Protein AF-A0A6A5TZR8-F1 (afdb_monomer_lite)

Sequence (280 aa):
FSVSIFFMEIVTIGFPIAQVFKSNALRQETLEAIASWEKRKQLDESSDYSTTRLECSHKSSATVPKASNTEEISPAGKTSFDSQKSEMLTMAALDNALQTDPVSLLQFAALKDFSGENVGFLTHLADWPSEWVLLNPSTDHRRKQFVTAACIYAQFVSLENSEFPINISSKEGKALHNIFEDAATQLLRRGSVTCSTDSATPFDTEPADSDSMVNLHPGVNLDTLGRANLRSVSRIVELRPEEALATVTIPEAFTDGVFDAAERETKYLVLTNTWPKFVN

Organism: NCBI:txid147558

Radius of gyration: 25.88 Å; chains: 1; bounding box: 74×54×76 Å

Foldseek 3Di:
DVVVVVVCVCCVVVVVVVVVVVLVVVLVVLVVLQVVVVVVVVVVVVVPDDDDDDDDDDDDDDDDDDDDDDDDDDPDDPCDPVNVLSVCLYLVVVVVCLVPPLPLLLLCCLQPVVNNLLSLLLNLLVVQPLVPDPDPPDVLVLLVSLLSLLLSCQAAQDPVRHPHHDDDDPVLSVLSCVFRVVLNVVQVVVLVVPPVVPPVDPPPDDPPPPPDPDDDDPDDDSNNRSVVSSVSSVDRSPGPSVPSSPPDDGDPSDDSCSCVRVNVVSSSVCSSRRSSVSVD

InterPro domains:
  IPR036305 RGS domain superfamily [SSF48097] (85-280)
  IPR044926 RGS, subdomain 2 [G3DSA:1.10.167.10] (63-280)

pLDDT: mean 71.6, std 21.37, range [25.88, 96.75]

Structure (mmCIF, N/CA/C/O backbone):
data_AF-A0A6A5TZR8-F1
#
_entry.id   AF-A0A6A5TZR8-F1
#
loop_
_atom_site.group_PDB
_atom_site.id
_atom_site.type_symbol
_atom_site.label_atom_id
_atom_site.label_alt_id
_atom_site.label_comp_id
_atom_site.label_asym_id
_atom_site.label_entity_id
_atom_site.label_seq_id
_atom_site.pdbx_PDB_ins_code
_atom_site.Cartn_x
_atom_site.Cartn_y
_atom_site.Cartn_z
_atom_site.occupancy
_atom_site.B_iso_or_equiv
_atom_site.auth_seq_id
_atom_site.auth_comp_id
_atom_site.auth_asym_id
_atom_site.auth_atom_id
_atom_site.pdbx_PDB_model_num
ATOM 1 N N . PHE A 1 1 ? 45.697 25.964 -12.280 1.00 59.94 1 PHE A N 1
ATOM 2 C CA . PHE A 1 1 ? 44.982 25.493 -11.077 1.00 59.94 1 PHE A CA 1
ATOM 3 C C . PHE A 1 1 ? 43.524 25.953 -11.011 1.00 59.94 1 PHE A C 1
ATOM 5 O O . PHE A 1 1 ? 42.678 25.100 -10.809 1.00 59.94 1 PHE A O 1
ATOM 12 N N . SER A 1 2 ? 43.182 27.229 -11.246 1.00 69.69 2 SER A N 1
ATOM 13 C CA . SER A 1 2 ? 41.771 27.682 -11.202 1.00 69.69 2 SER A CA 1
ATOM 14 C C . SER A 1 2 ? 40.873 27.086 -12.309 1.00 69.69 2 SER A C 1
ATOM 16 O O . SER A 1 2 ? 39.760 26.657 -12.029 1.00 69.69 2 SER A O 1
ATOM 18 N N . VAL A 1 3 ? 41.379 26.948 -13.542 1.00 77.25 3 VAL A N 1
ATOM 19 C CA . VAL A 1 3 ? 40.592 26.423 -14.681 1.00 77.25 3 VAL A CA 1
ATOM 20 C C . VAL A 1 3 ? 40.215 24.945 -14.506 1.00 77.25 3 VAL A C 1
ATOM 22 O O . VAL A 1 3 ? 39.090 24.556 -14.790 1.00 77.25 3 VAL A O 1
ATOM 25 N N . SER A 1 4 ? 41.120 24.114 -13.985 1.00 73.94 4 SER A N 1
ATOM 26 C CA . SER A 1 4 ? 40.869 22.681 -13.771 1.00 73.94 4 SER A CA 1
ATOM 27 C C . SER A 1 4 ? 39.835 22.406 -12.675 1.00 73.94 4 SER A C 1
ATOM 29 O O . SER A 1 4 ? 39.102 21.427 -12.768 1.00 73.94 4 SER A O 1
ATOM 31 N N . ILE A 1 5 ? 39.755 23.276 -11.660 1.00 80.19 5 ILE A N 1
ATOM 32 C CA . ILE A 1 5 ? 38.741 23.187 -10.599 1.00 80.19 5 ILE A CA 1
ATOM 33 C C . ILE A 1 5 ? 37.362 23.522 -11.175 1.00 80.19 5 ILE A C 1
ATOM 35 O O . ILE A 1 5 ? 36.427 22.758 -10.974 1.00 80.19 5 ILE A O 1
ATOM 39 N N . PHE A 1 6 ? 37.266 24.584 -11.979 1.00 81.88 6 PHE A N 1
ATOM 40 C CA . PHE A 1 6 ? 36.017 24.980 -12.634 1.00 81.88 6 PHE A CA 1
ATOM 41 C C . PHE A 1 6 ? 35.457 23.886 -13.561 1.00 81.88 6 PHE A C 1
ATOM 43 O O . PHE A 1 6 ? 34.263 23.599 -13.542 1.00 81.88 6 PHE A O 1
ATOM 50 N N . PHE A 1 7 ? 36.319 23.213 -14.333 1.00 82.19 7 PHE A N 1
ATOM 51 C CA . PHE A 1 7 ? 35.895 22.085 -15.172 1.00 82.19 7 PHE A CA 1
ATOM 52 C C . PHE A 1 7 ? 35.429 20.871 -14.355 1.00 82.19 7 PHE A C 1
ATOM 54 O O . PHE A 1 7 ? 34.412 20.271 -14.700 1.00 82.19 7 PHE A O 1
ATOM 61 N N . MET A 1 8 ? 36.131 20.518 -13.271 1.00 82.56 8 MET A N 1
ATOM 62 C CA . MET A 1 8 ? 35.688 19.437 -12.380 1.00 82.56 8 MET A CA 1
ATOM 63 C C . MET A 1 8 ? 34.348 19.774 -11.727 1.00 82.56 8 MET A C 1
ATOM 65 O O . MET A 1 8 ? 33.471 18.921 -11.688 1.00 82.56 8 MET A O 1
ATOM 69 N N . GLU A 1 9 ? 34.143 21.010 -11.281 1.00 79.69 9 GLU A N 1
ATOM 70 C CA . GLU A 1 9 ? 32.893 21.454 -10.656 1.00 79.69 9 GLU A CA 1
ATOM 71 C C . GLU A 1 9 ? 31.698 21.354 -11.620 1.00 79.69 9 GLU A C 1
ATOM 73 O O . GLU A 1 9 ? 30.658 20.799 -11.260 1.00 79.69 9 GLU A O 1
ATOM 78 N N . ILE A 1 10 ? 31.875 21.758 -12.884 1.00 82.00 10 ILE A N 1
ATOM 79 C CA . ILE A 1 10 ? 30.844 21.615 -13.927 1.00 82.00 10 ILE A CA 1
ATOM 80 C C . ILE A 1 10 ? 30.493 20.148 -14.180 1.00 82.00 10 ILE A C 1
ATOM 82 O O . ILE A 1 10 ? 29.315 19.815 -14.285 1.00 82.00 10 ILE A O 1
ATOM 86 N N . VAL A 1 11 ? 31.483 19.260 -14.286 1.00 81.25 11 VAL A N 1
ATOM 87 C CA . VAL A 1 11 ? 31.220 17.837 -14.558 1.00 81.25 11 VAL A CA 1
ATOM 88 C C . VAL A 1 11 ? 30.587 17.158 -13.343 1.00 81.25 11 VAL A C 1
ATOM 90 O O . VAL A 1 11 ? 29.633 16.398 -13.497 1.00 81.25 11 VAL A O 1
ATOM 93 N N . THR A 1 12 ? 31.060 17.474 -12.135 1.00 79.44 12 THR A N 1
ATOM 94 C CA . THR A 1 12 ? 30.600 16.837 -10.891 1.00 79.44 12 THR A CA 1
ATOM 95 C C . THR A 1 12 ? 29.175 17.250 -10.527 1.00 79.44 12 THR A C 1
ATOM 97 O O . THR A 1 12 ? 28.435 16.442 -9.977 1.00 79.44 12 THR A O 1
ATOM 100 N N . ILE A 1 13 ? 28.761 18.476 -10.861 1.00 79.62 13 ILE A N 1
ATOM 101 C CA . ILE A 1 13 ? 27.402 18.975 -10.596 1.00 79.62 13 ILE A CA 1
ATOM 102 C C . ILE A 1 13 ? 26.478 18.750 -11.803 1.00 79.62 13 ILE A C 1
ATOM 104 O O . ILE A 1 13 ? 25.321 18.365 -11.642 1.00 79.62 13 ILE A O 1
ATOM 108 N N . GLY A 1 14 ? 26.976 18.946 -13.025 1.00 81.31 14 GLY A N 1
ATOM 109 C CA . GLY A 1 14 ? 26.180 18.833 -14.247 1.00 81.31 14 GLY A CA 1
ATOM 110 C C . GLY A 1 14 ? 25.754 17.401 -14.567 1.00 81.31 14 GLY A C 1
ATOM 111 O O . GLY A 1 14 ? 24.631 17.190 -15.026 1.00 81.31 14 GLY A O 1
ATOM 112 N N . PHE A 1 15 ? 26.607 16.409 -14.289 1.00 80.75 15 PHE A N 1
ATOM 113 C CA . PHE A 1 15 ? 26.305 15.008 -14.584 1.00 80.75 15 PHE A CA 1
ATOM 114 C C . PHE A 1 15 ? 25.141 14.444 -13.738 1.00 80.75 15 PHE A C 1
ATOM 116 O O . PHE A 1 15 ? 24.192 13.930 -14.336 1.00 80.75 15 PHE A O 1
ATOM 123 N N . PRO A 1 16 ? 25.113 14.597 -12.394 1.00 77.94 16 PRO A N 1
ATOM 124 C CA . PRO A 1 16 ? 23.971 14.173 -11.582 1.00 77.94 16 PRO A CA 1
ATOM 125 C C . PRO A 1 16 ? 22.671 14.874 -11.977 1.00 77.94 16 PRO A C 1
ATOM 127 O O . PRO A 1 16 ? 21.623 14.240 -12.058 1.00 77.94 16 PRO A O 1
ATOM 130 N N . ILE A 1 17 ? 22.734 16.174 -12.278 1.00 80.31 17 ILE A N 1
ATOM 131 C CA . ILE A 1 17 ? 21.559 16.955 -12.675 1.00 80.31 17 ILE A CA 1
ATOM 132 C C . ILE A 1 17 ? 20.991 16.437 -14.002 1.00 80.31 17 ILE A C 1
ATOM 134 O O . ILE A 1 17 ? 19.791 16.182 -14.100 1.00 80.31 17 ILE A O 1
ATOM 138 N N . ALA A 1 18 ? 21.842 16.210 -15.007 1.00 77.06 18 ALA A N 1
ATOM 139 C CA . ALA A 1 18 ? 21.420 15.646 -16.288 1.00 77.06 18 ALA A CA 1
ATOM 140 C C . ALA A 1 18 ? 20.818 14.239 -16.132 1.00 77.06 18 ALA A C 1
ATOM 142 O O . ALA A 1 18 ? 19.827 13.912 -16.785 1.00 77.06 18 ALA A O 1
ATOM 143 N N . GLN A 1 19 ? 21.376 13.423 -15.234 1.00 77.81 19 GLN A N 1
ATOM 144 C CA . GLN A 1 19 ? 20.850 12.097 -14.923 1.00 77.81 19 GLN A CA 1
ATOM 145 C C . GLN A 1 19 ? 19.463 12.167 -14.267 1.00 77.81 19 GLN A C 1
ATOM 147 O O . GLN A 1 19 ? 18.576 11.403 -14.648 1.00 77.81 19 GLN A O 1
ATOM 152 N N . VAL A 1 20 ? 19.242 13.106 -13.341 1.00 80.25 20 VAL A N 1
ATOM 153 C CA . VAL A 1 20 ? 17.931 13.334 -12.710 1.00 80.25 20 VAL A CA 1
ATOM 154 C C . VAL A 1 20 ? 16.908 13.822 -13.732 1.00 80.25 20 VAL A C 1
ATOM 156 O O . VAL A 1 20 ? 15.803 13.290 -13.776 1.00 80.25 20 VAL A O 1
ATOM 159 N N . PHE A 1 21 ? 17.266 14.769 -14.603 1.00 80.00 21 PHE A N 1
ATOM 160 C CA . PHE A 1 21 ? 16.364 15.222 -15.666 1.00 80.00 21 PHE A CA 1
ATOM 161 C C . PHE A 1 21 ? 16.012 14.105 -16.642 1.00 80.00 21 PHE A C 1
ATOM 163 O O . PHE A 1 21 ? 14.848 13.965 -16.999 1.00 80.00 21 PHE A O 1
ATOM 170 N N . LYS A 1 22 ? 16.985 13.277 -17.034 1.00 79.44 22 LYS A N 1
ATOM 171 C CA . LYS A 1 22 ? 16.736 12.121 -17.898 1.00 79.44 22 LYS A CA 1
ATOM 172 C C . LYS A 1 22 ? 15.818 11.102 -17.223 1.00 79.44 22 LYS A C 1
ATOM 174 O O . LYS A 1 22 ? 14.893 10.615 -17.861 1.00 79.44 22 LYS A O 1
ATOM 179 N N . SER A 1 23 ? 16.047 10.810 -15.942 1.00 68.69 23 SER A N 1
ATOM 180 C CA . SER A 1 23 ? 15.191 9.920 -15.148 1.00 68.69 23 SER A CA 1
ATOM 181 C C . SER A 1 23 ? 13.762 10.462 -15.039 1.00 68.69 23 SER A C 1
ATOM 183 O O . SER A 1 23 ? 12.800 9.741 -15.283 1.00 68.69 23 SER A O 1
ATOM 185 N N . ASN A 1 24 ? 13.619 11.760 -14.764 1.00 65.38 24 ASN A N 1
ATOM 186 C CA . ASN A 1 24 ? 12.320 12.422 -14.685 1.00 65.38 24 ASN A CA 1
ATOM 187 C C . ASN A 1 24 ? 11.614 12.487 -16.044 1.00 65.38 24 ASN A C 1
ATOM 189 O O . ASN A 1 24 ? 10.401 12.332 -16.085 1.00 65.38 24 ASN A O 1
ATOM 193 N N . ALA A 1 25 ? 12.345 12.680 -17.144 1.00 71.00 25 ALA A N 1
ATOM 194 C CA . ALA A 1 25 ? 11.786 12.664 -18.494 1.00 71.00 25 ALA A CA 1
ATOM 195 C C . ALA A 1 25 ? 11.293 11.263 -18.874 1.00 71.00 25 ALA A C 1
ATOM 197 O O . ALA A 1 25 ? 10.151 11.124 -19.289 1.00 71.00 25 ALA A O 1
ATOM 198 N N . LEU A 1 26 ? 12.100 10.225 -18.628 1.00 68.00 26 LEU A N 1
ATOM 199 C CA . LEU A 1 26 ? 11.695 8.828 -18.814 1.00 68.00 26 LEU A CA 1
ATOM 200 C C . LEU A 1 26 ? 10.456 8.496 -17.977 1.00 68.00 26 LEU A C 1
ATOM 202 O O . LEU A 1 26 ? 9.525 7.872 -18.471 1.00 68.00 26 LEU A O 1
ATOM 206 N N . ARG A 1 27 ? 10.415 8.961 -16.723 1.00 66.81 27 ARG A N 1
ATOM 207 C CA . ARG A 1 27 ? 9.243 8.828 -15.855 1.00 66.81 27 ARG A CA 1
ATOM 208 C C . ARG A 1 27 ? 8.036 9.574 -16.424 1.00 66.81 27 ARG A C 1
ATOM 210 O O . ARG A 1 27 ? 6.937 9.054 -16.379 1.00 66.81 27 ARG A O 1
ATOM 217 N N . GLN A 1 28 ? 8.203 10.776 -16.960 1.00 69.06 28 GLN A N 1
ATOM 218 C CA . GLN A 1 28 ? 7.092 11.525 -17.544 1.00 69.06 28 GLN A CA 1
ATOM 219 C C . GLN A 1 28 ? 6.557 10.844 -18.813 1.00 69.06 28 GLN A C 1
ATOM 221 O O . GLN A 1 28 ? 5.347 10.733 -18.983 1.00 69.06 28 GLN A O 1
ATOM 226 N N . GLU A 1 29 ? 7.445 10.323 -19.660 1.00 66.38 29 GLU A N 1
ATOM 227 C CA . GLU A 1 29 ? 7.086 9.566 -20.861 1.00 66.38 29 GLU A CA 1
ATOM 228 C C . GLU A 1 29 ? 6.332 8.278 -20.514 1.00 66.38 29 GLU A C 1
ATOM 230 O O . GLU A 1 29 ? 5.323 7.971 -21.153 1.00 66.38 29 GLU A O 1
ATOM 235 N N . THR A 1 30 ? 6.755 7.547 -19.472 1.00 65.56 30 THR A N 1
ATOM 236 C CA . THR A 1 30 ? 5.999 6.373 -19.012 1.00 65.56 30 THR A CA 1
ATOM 237 C C . THR A 1 30 ? 4.615 6.773 -18.514 1.00 65.56 30 THR A C 1
ATOM 239 O O . THR A 1 30 ? 3.641 6.106 -18.850 1.00 65.56 30 THR A O 1
ATOM 242 N N . LEU A 1 31 ? 4.483 7.893 -17.799 1.00 67.69 31 LEU A N 1
ATOM 243 C CA . LEU A 1 31 ? 3.187 8.392 -17.329 1.00 67.69 31 LEU A CA 1
ATOM 244 C C . LEU A 1 31 ? 2.248 8.804 -18.454 1.00 67.69 31 LEU A C 1
ATOM 246 O O . LEU A 1 31 ? 1.058 8.501 -18.397 1.00 67.69 31 LEU A O 1
ATOM 250 N N . GLU A 1 32 ? 2.762 9.462 -19.485 1.00 72.62 32 GLU A N 1
ATOM 251 C CA . GLU A 1 32 ? 1.968 9.843 -20.651 1.00 72.62 32 GLU A CA 1
ATOM 252 C C . GLU A 1 32 ? 1.552 8.617 -21.475 1.00 72.62 32 GLU A C 1
ATOM 254 O O . GLU A 1 32 ? 0.411 8.541 -21.947 1.00 72.62 32 GLU A O 1
ATOM 259 N N . ALA A 1 33 ? 2.424 7.610 -21.586 1.00 59.56 33 ALA A N 1
ATOM 260 C CA . ALA A 1 33 ? 2.084 6.327 -22.194 1.00 59.56 33 ALA A CA 1
ATOM 261 C C . ALA A 1 33 ? 0.989 5.593 -21.396 1.00 59.56 33 ALA A C 1
ATOM 263 O O . ALA A 1 33 ? 0.014 5.125 -21.985 1.00 59.56 33 ALA A O 1
ATOM 264 N N . ILE A 1 34 ? 1.089 5.568 -20.062 1.00 65.38 34 ILE A N 1
ATOM 265 C CA . ILE A 1 34 ? 0.077 4.973 -19.175 1.00 65.38 34 ILE A CA 1
ATOM 266 C C . ILE A 1 34 ? -1.261 5.714 -19.311 1.00 65.38 34 ILE A C 1
ATOM 268 O O . ILE A 1 34 ? -2.282 5.084 -19.576 1.00 65.38 34 ILE A O 1
ATOM 272 N N . ALA A 1 35 ? -1.263 7.045 -19.205 1.00 72.06 35 ALA A N 1
ATOM 273 C CA . ALA A 1 35 ? -2.483 7.853 -19.261 1.00 72.06 35 ALA A CA 1
ATOM 274 C C . ALA A 1 35 ? -3.176 7.780 -20.632 1.00 72.06 35 ALA A C 1
ATOM 276 O O . ALA A 1 35 ? -4.406 7.731 -20.724 1.00 72.06 35 ALA A O 1
ATOM 277 N N . SER A 1 36 ? -2.401 7.764 -21.721 1.00 69.50 36 SER A N 1
ATOM 278 C CA . SER A 1 36 ? -2.951 7.652 -23.077 1.00 69.50 36 SER A CA 1
ATOM 279 C C . SER A 1 36 ? -3.539 6.268 -23.360 1.00 69.50 36 SER A C 1
ATOM 281 O O . SER A 1 36 ? -4.548 6.170 -24.068 1.00 69.50 36 SER A O 1
ATOM 283 N N . TRP A 1 37 ? -2.962 5.212 -22.782 1.00 62.19 37 TRP A N 1
ATOM 284 C CA . TRP A 1 37 ? -3.511 3.863 -22.861 1.00 62.19 37 TRP A CA 1
ATOM 285 C C . TRP A 1 37 ? -4.759 3.692 -21.981 1.00 62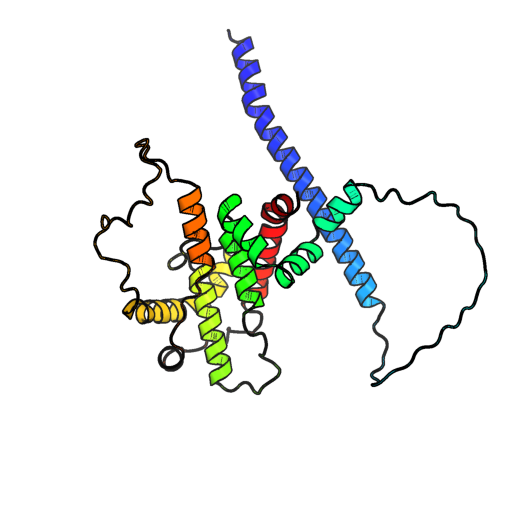.19 37 TRP A C 1
ATOM 287 O O . TRP A 1 37 ? -5.768 3.177 -22.458 1.00 62.19 37 TRP A O 1
ATOM 297 N N . GLU A 1 38 ? -4.757 4.209 -20.749 1.00 66.25 38 GLU A N 1
ATOM 298 C CA . GLU A 1 38 ? -5.917 4.183 -19.843 1.00 66.25 38 GLU A CA 1
ATOM 299 C C . GLU A 1 38 ? -7.128 4.911 -20.448 1.00 66.25 38 GLU A C 1
ATOM 301 O O . GLU A 1 38 ? -8.242 4.384 -20.455 1.00 66.25 38 GLU A O 1
ATOM 306 N N . LYS A 1 39 ? -6.902 6.075 -21.073 1.00 68.12 39 LYS A N 1
ATOM 307 C CA . LYS A 1 39 ? -7.939 6.804 -21.816 1.00 68.12 39 LYS A CA 1
ATOM 308 C C . LYS A 1 39 ? -8.512 5.989 -22.981 1.00 68.12 39 LYS A C 1
ATOM 310 O O . LYS A 1 39 ? -9.699 6.106 -23.277 1.00 68.12 39 LYS A O 1
ATOM 315 N N . ARG A 1 40 ? -7.685 5.187 -23.660 1.00 64.75 40 ARG A N 1
ATOM 316 C CA . ARG A 1 40 ? -8.126 4.321 -24.765 1.00 64.75 40 ARG A CA 1
ATOM 317 C C . ARG A 1 40 ? -8.963 3.152 -24.251 1.00 64.75 40 ARG A C 1
ATOM 319 O O . ARG A 1 40 ? -10.003 2.871 -24.833 1.00 64.75 40 ARG A O 1
ATOM 326 N N . LYS A 1 41 ? -8.557 2.545 -23.133 1.00 54.12 41 LYS A N 1
ATOM 327 C CA . LYS A 1 41 ? -9.305 1.472 -22.468 1.00 54.12 41 LYS A CA 1
ATOM 328 C C . LYS A 1 41 ? -10.692 1.938 -22.007 1.00 54.12 41 LYS A C 1
ATOM 330 O O . LYS A 1 41 ? -11.672 1.260 -22.286 1.00 54.12 41 LYS A O 1
ATOM 335 N N . GLN A 1 42 ? -10.797 3.123 -21.398 1.00 62.06 42 GLN A N 1
ATOM 336 C CA . GLN A 1 42 ? -12.095 3.699 -21.006 1.00 62.06 42 GLN A CA 1
ATOM 337 C C . GLN A 1 42 ? -13.016 3.989 -22.207 1.00 62.06 42 GLN A C 1
ATOM 339 O O . GLN A 1 42 ? -14.238 3.991 -22.065 1.00 62.06 42 GLN A O 1
ATOM 344 N N . LEU A 1 43 ? -12.448 4.243 -23.391 1.00 59.50 43 LEU A N 1
ATOM 345 C CA . LEU A 1 43 ? -13.220 4.474 -24.613 1.00 59.50 43 LEU A CA 1
ATOM 346 C C . LEU A 1 43 ? -13.772 3.165 -25.203 1.00 59.50 43 LEU A C 1
ATOM 348 O O . LEU A 1 43 ? -14.909 3.156 -25.667 1.00 59.50 43 LEU A O 1
ATOM 352 N N . ASP A 1 44 ? -12.991 2.081 -25.149 1.00 49.94 44 ASP A N 1
ATOM 353 C CA . ASP A 1 44 ? -13.422 0.736 -25.566 1.00 49.94 44 ASP A CA 1
ATOM 354 C C . ASP A 1 44 ? -14.482 0.163 -24.611 1.00 49.94 44 ASP A C 1
ATOM 356 O O . ASP A 1 44 ? -15.486 -0.386 -25.053 1.00 49.94 44 ASP A O 1
ATOM 360 N N . GLU A 1 45 ? -14.330 0.366 -23.299 1.00 45.84 45 GLU A N 1
ATOM 361 C CA . GLU A 1 45 ? -15.280 -0.122 -22.285 1.00 45.84 45 GLU A CA 1
ATOM 362 C C . GLU A 1 45 ? -16.638 0.616 -22.326 1.00 45.84 45 GLU A C 1
ATOM 364 O O . GLU A 1 45 ? -17.678 0.060 -21.981 1.00 45.84 45 GLU A O 1
ATOM 369 N N . SER A 1 46 ? -16.655 1.856 -22.828 1.00 44.00 46 SER A N 1
ATOM 370 C CA . SER A 1 46 ? -17.870 2.656 -23.057 1.00 44.00 46 SER A CA 1
ATOM 371 C C . SER A 1 46 ? -18.643 2.249 -24.328 1.00 44.00 46 SER A C 1
ATOM 373 O O . SER A 1 46 ? -19.823 2.579 -24.471 1.00 44.00 46 SER A O 1
ATOM 375 N N . SER A 1 47 ? -18.008 1.512 -25.249 1.00 45.41 47 SER A N 1
ATOM 376 C CA . SER A 1 47 ? -18.611 1.088 -26.522 1.00 45.41 47 SER A CA 1
ATOM 377 C C . SER A 1 47 ? -19.512 -0.151 -26.401 1.00 45.41 47 SER A C 1
ATOM 379 O O . SER A 1 47 ? -20.337 -0.374 -27.287 1.00 45.41 47 SER A O 1
ATOM 381 N N . ASP A 1 48 ? -19.417 -0.919 -25.310 1.00 41.22 48 ASP A N 1
ATOM 382 C CA . ASP A 1 48 ? -20.074 -2.231 -25.173 1.00 41.22 48 ASP A CA 1
ATOM 383 C C . ASP A 1 48 ? -21.149 -2.289 -24.071 1.00 41.22 48 ASP A C 1
ATOM 385 O O . ASP A 1 48 ? -21.390 -3.332 -23.460 1.00 41.22 48 ASP A O 1
ATOM 389 N N . TYR A 1 49 ? -21.890 -1.196 -23.845 1.00 37.22 49 TYR A N 1
ATOM 390 C CA . TYR A 1 49 ? -23.160 -1.275 -23.112 1.00 37.22 49 TYR A CA 1
ATOM 391 C C . TYR A 1 49 ? -24.360 -1.117 -24.060 1.00 37.22 49 TYR A C 1
ATOM 393 O O . TYR A 1 49 ? -24.885 -0.041 -24.335 1.00 37.22 49 TYR A O 1
ATOM 401 N N . SER A 1 50 ? -24.834 -2.250 -24.571 1.00 34.12 50 SER A N 1
ATOM 402 C CA . SER A 1 50 ? -26.232 -2.434 -24.969 1.00 34.12 50 SER A CA 1
ATOM 403 C C . SER A 1 50 ? -26.602 -3.915 -24.890 1.00 34.12 50 SER A C 1
ATOM 405 O O . SER A 1 50 ? -26.457 -4.670 -25.840 1.00 34.12 50 SER A O 1
ATOM 407 N N . THR A 1 51 ? -27.130 -4.292 -23.719 1.00 35.59 51 THR A N 1
ATOM 408 C CA . THR A 1 51 ? -28.181 -5.311 -23.501 1.00 35.59 51 THR A CA 1
ATOM 409 C C . THR A 1 51 ? -28.057 -6.679 -24.192 1.00 35.59 51 THR A C 1
ATOM 411 O O . THR A 1 51 ? -28.420 -6.836 -25.349 1.00 35.59 51 THR A O 1
ATOM 414 N N . THR A 1 52 ? -27.814 -7.748 -23.428 1.00 29.47 52 THR A N 1
ATOM 415 C CA . THR A 1 52 ? -28.859 -8.666 -22.912 1.00 29.47 52 THR A CA 1
ATOM 416 C C . THR A 1 52 ? -28.250 -9.958 -22.361 1.00 29.47 52 THR A C 1
ATOM 418 O O . THR A 1 52 ? -27.283 -10.516 -22.862 1.00 29.47 52 THR A O 1
ATOM 421 N N . ARG A 1 53 ? -28.869 -10.416 -21.279 1.00 37.66 53 ARG A N 1
ATOM 422 C CA . ARG A 1 53 ? -28.598 -11.619 -20.500 1.00 37.66 53 ARG A CA 1
ATOM 423 C C . ARG A 1 53 ? -29.272 -12.819 -21.176 1.00 37.66 53 ARG A C 1
ATOM 425 O O . ARG A 1 53 ? -30.497 -12.826 -21.204 1.00 37.66 53 ARG A O 1
ATOM 432 N N . LEU A 1 54 ? -28.526 -13.821 -21.652 1.00 30.95 54 LEU A N 1
ATOM 433 C CA . LEU A 1 54 ? -29.043 -15.172 -21.933 1.00 30.95 54 LEU A CA 1
ATOM 434 C C . LEU A 1 54 ? -27.967 -16.248 -21.710 1.00 30.95 54 LEU A C 1
ATOM 436 O O . LEU A 1 54 ? -26.799 -16.072 -22.044 1.00 30.95 54 LEU A O 1
ATOM 440 N N . GLU A 1 55 ? -28.407 -17.347 -21.105 1.00 28.77 55 GLU A N 1
ATOM 441 C CA . GLU A 1 55 ? -27.642 -18.525 -20.702 1.00 28.77 55 GLU A CA 1
ATOM 442 C C . GLU A 1 55 ? -27.340 -19.506 -21.859 1.00 28.77 55 GLU A C 1
ATOM 444 O O . GLU A 1 55 ? -28.034 -19.540 -22.873 1.00 28.77 55 GLU A O 1
ATOM 449 N N . CYS A 1 56 ? -26.392 -20.410 -21.571 1.00 25.88 56 CYS A N 1
ATOM 450 C CA . CYS A 1 56 ? -26.280 -21.812 -22.011 1.00 25.88 56 CYS A CA 1
ATOM 451 C C . CYS A 1 56 ? -25.734 -22.202 -23.411 1.00 25.88 56 CYS A C 1
ATOM 453 O O . CYS A 1 56 ? -26.385 -22.067 -24.436 1.00 25.88 56 CYS A O 1
ATOM 455 N N . SER A 1 57 ? -24.649 -22.995 -23.335 1.00 26.28 57 SER A N 1
ATOM 456 C CA . SER A 1 57 ? -24.473 -24.338 -23.937 1.00 26.28 57 SER A CA 1
ATOM 457 C C . SER A 1 57 ? -24.016 -24.502 -25.403 1.00 26.28 57 SER A C 1
ATOM 459 O O . SER A 1 57 ? -24.714 -24.168 -26.350 1.00 26.28 57 SER A O 1
ATOM 461 N N . HIS A 1 58 ? -22.853 -25.163 -25.536 1.00 31.33 58 HIS A N 1
ATOM 462 C CA . HIS A 1 58 ? -22.414 -26.126 -26.564 1.00 31.33 58 HIS A CA 1
ATOM 463 C C . HIS A 1 58 ? -22.935 -25.992 -28.016 1.00 31.33 58 HIS A C 1
ATOM 465 O O . HIS A 1 58 ? -24.080 -26.343 -28.293 1.00 31.33 58 HIS A O 1
ATOM 471 N N . LYS A 1 59 ? -22.016 -25.757 -28.975 1.00 28.94 59 LYS A N 1
ATOM 472 C CA . LYS A 1 59 ? -21.650 -26.664 -30.103 1.00 28.94 59 LYS A CA 1
ATOM 473 C C . LYS A 1 59 ? -20.827 -25.942 -31.185 1.00 28.94 59 LYS A C 1
ATOM 475 O O . LYS A 1 59 ? -21.083 -24.791 -31.512 1.00 28.94 59 LYS A O 1
ATOM 480 N N . SER A 1 60 ? -19.865 -26.666 -31.766 1.00 36.59 60 SER A N 1
ATOM 481 C CA . SER A 1 60 ? -19.136 -26.313 -32.993 1.00 36.59 60 SER A CA 1
ATOM 482 C C . SER A 1 60 ? -20.066 -25.980 -34.160 1.00 36.59 60 SER A C 1
ATOM 484 O O . SER A 1 60 ? -21.032 -26.706 -34.374 1.00 36.59 60 SER A O 1
ATOM 486 N N . SER A 1 61 ? -19.677 -25.027 -35.010 1.00 27.36 61 SER A N 1
ATOM 487 C CA . SER A 1 61 ? -19.639 -25.241 -36.464 1.00 27.36 61 SER A CA 1
ATOM 488 C C . SER A 1 61 ? -18.935 -24.084 -37.170 1.00 27.36 61 SER A C 1
ATOM 490 O O . SER A 1 61 ? -19.188 -22.916 -36.890 1.00 27.36 61 SER A O 1
ATOM 492 N N . ALA A 1 62 ? -18.058 -24.434 -38.105 1.00 37.09 62 ALA A N 1
ATOM 493 C CA . ALA A 1 62 ? -17.417 -23.522 -39.035 1.00 37.09 62 ALA A CA 1
ATOM 494 C C . ALA A 1 62 ? -18.445 -22.906 -39.992 1.00 37.09 62 ALA A C 1
ATOM 496 O O . ALA A 1 62 ? -19.263 -23.630 -40.557 1.00 37.09 62 ALA A O 1
ATOM 497 N N . THR A 1 63 ? -18.363 -21.600 -40.259 1.00 31.97 63 THR A N 1
ATOM 498 C CA . THR A 1 63 ? -18.883 -21.001 -41.499 1.00 31.97 63 THR A CA 1
ATOM 499 C C . THR A 1 63 ? -18.123 -19.712 -41.814 1.00 31.97 63 THR A C 1
ATOM 501 O O . THR A 1 63 ? -18.110 -18.766 -41.036 1.00 31.9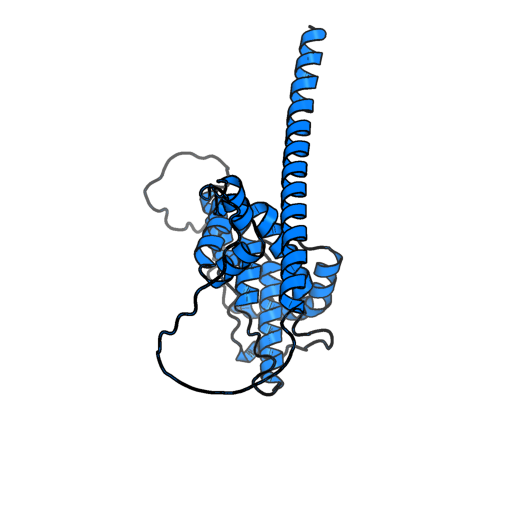7 63 THR A O 1
ATOM 504 N N . VAL A 1 64 ? -17.477 -19.711 -42.978 1.00 38.06 64 VAL A N 1
ATOM 505 C CA . VAL A 1 64 ? -16.893 -18.548 -43.660 1.00 38.06 64 VAL A CA 1
ATOM 506 C C . VAL A 1 64 ? -18.027 -17.689 -44.236 1.00 38.06 64 VAL A C 1
ATOM 508 O O . VAL A 1 64 ? -18.981 -18.248 -44.779 1.00 38.06 64 VAL A O 1
ATOM 511 N N . PRO A 1 65 ? -17.886 -16.355 -44.254 1.00 35.84 65 PRO A N 1
ATOM 512 C CA . PRO A 1 65 ? -18.031 -15.683 -45.540 1.00 35.84 65 PRO A CA 1
ATOM 513 C C . PRO A 1 65 ? -16.867 -14.733 -45.836 1.00 35.84 65 PRO A C 1
ATOM 515 O O . PRO A 1 65 ? -16.248 -14.131 -44.964 1.00 35.84 65 PRO A O 1
ATOM 518 N N . LYS A 1 66 ? -16.571 -14.664 -47.131 1.00 28.97 66 LYS A N 1
ATOM 519 C CA . LYS A 1 66 ? -15.491 -13.930 -47.780 1.00 28.97 66 LYS A CA 1
ATOM 520 C C . LYS A 1 66 ? -16.054 -12.698 -48.498 1.00 28.97 66 LYS A C 1
ATOM 522 O O . LYS A 1 66 ? -17.186 -12.743 -48.970 1.00 28.97 66 LYS A O 1
ATOM 527 N N . ALA A 1 67 ? -15.149 -11.734 -48.702 1.00 31.81 67 ALA A N 1
ATOM 528 C CA . ALA A 1 67 ? -15.173 -10.551 -49.576 1.00 31.81 67 ALA A CA 1
ATOM 529 C C . ALA A 1 67 ? -15.659 -9.263 -48.881 1.00 31.81 67 ALA A C 1
ATOM 531 O O . ALA A 1 67 ? -16.646 -9.290 -48.167 1.00 31.81 67 ALA A O 1
ATOM 532 N N . SER A 1 68 ? -14.999 -8.111 -49.022 1.00 29.77 68 SER A N 1
ATOM 533 C CA . SER A 1 68 ? -14.199 -7.640 -50.160 1.00 29.77 68 SER A CA 1
ATOM 534 C C . SER A 1 68 ? 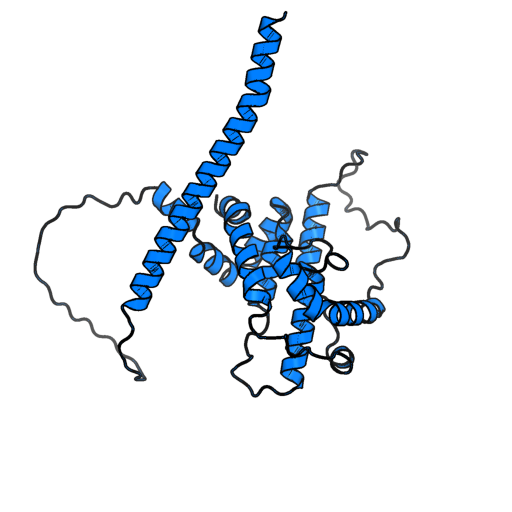-13.111 -6.629 -49.760 1.00 29.77 68 SER A C 1
ATOM 536 O O . SER A 1 68 ? -13.394 -5.602 -49.157 1.00 29.77 68 SER A O 1
ATOM 538 N N . ASN A 1 69 ? -11.886 -6.955 -50.164 1.00 32.09 69 ASN A N 1
ATOM 539 C CA . ASN A 1 69 ? -10.765 -6.137 -50.632 1.00 32.09 69 ASN A CA 1
ATOM 540 C C . ASN A 1 69 ? -10.898 -4.598 -50.558 1.00 32.09 69 ASN A C 1
ATOM 542 O O . ASN A 1 69 ? -11.574 -4.004 -51.394 1.00 32.09 69 ASN A O 1
ATOM 546 N N . THR A 1 70 ? -10.073 -3.978 -49.712 1.00 31.31 70 THR A N 1
ATOM 547 C CA . THR A 1 70 ? -9.291 -2.796 -50.107 1.00 31.31 70 THR A CA 1
ATOM 548 C C . THR A 1 70 ? -7.855 -3.053 -49.674 1.00 31.31 70 THR A C 1
ATOM 550 O O . THR A 1 70 ? -7.566 -3.235 -48.494 1.00 31.31 70 THR A O 1
ATOM 553 N N . GLU A 1 71 ? -6.982 -3.170 -50.666 1.00 31.92 71 GLU A N 1
ATOM 554 C CA . GLU A 1 71 ? -5.544 -3.307 -50.504 1.00 31.92 71 GLU A CA 1
ATOM 555 C C . GLU A 1 71 ? -4.977 -2.022 -49.892 1.00 31.92 71 GLU A C 1
ATOM 557 O O . GLU A 1 71 ? -4.809 -1.022 -50.581 1.00 31.92 71 GLU A O 1
ATOM 562 N N . GLU A 1 72 ? -4.619 -2.064 -48.613 1.00 28.64 72 GLU A N 1
ATOM 563 C CA . GLU A 1 72 ? -3.460 -1.319 -48.133 1.00 28.64 72 GLU A CA 1
ATOM 564 C C . GLU A 1 72 ? -2.435 -2.331 -47.635 1.00 28.64 72 GLU A C 1
ATOM 566 O O . GLU A 1 72 ? -2.568 -2.973 -46.592 1.00 28.64 72 GLU A O 1
ATOM 571 N N . ILE A 1 73 ? -1.417 -2.515 -48.468 1.00 38.78 73 ILE A N 1
ATOM 572 C CA . ILE A 1 73 ? -0.222 -3.297 -48.189 1.00 38.78 73 ILE A CA 1
ATOM 573 C C . ILE A 1 73 ? 0.509 -2.598 -47.037 1.00 38.78 73 ILE A C 1
ATOM 575 O O . ILE A 1 73 ? 1.315 -1.697 -47.252 1.00 38.78 73 ILE A O 1
ATOM 579 N N . SER A 1 74 ? 0.225 -3.009 -45.803 1.00 34.94 74 SER A N 1
ATOM 580 C CA . SER A 1 74 ? 1.104 -2.742 -44.666 1.00 34.94 74 SER A CA 1
ATOM 581 C C . SER A 1 74 ? 2.142 -3.866 -44.594 1.00 34.94 74 SER A C 1
ATOM 583 O O . SER A 1 74 ? 1.764 -5.039 -44.508 1.00 34.94 74 SER A O 1
ATOM 585 N N . PRO A 1 75 ? 3.450 -3.568 -44.671 1.00 42.19 75 PRO A N 1
ATOM 586 C CA . PRO A 1 75 ? 4.471 -4.595 -44.601 1.00 42.19 75 PRO A CA 1
ATOM 58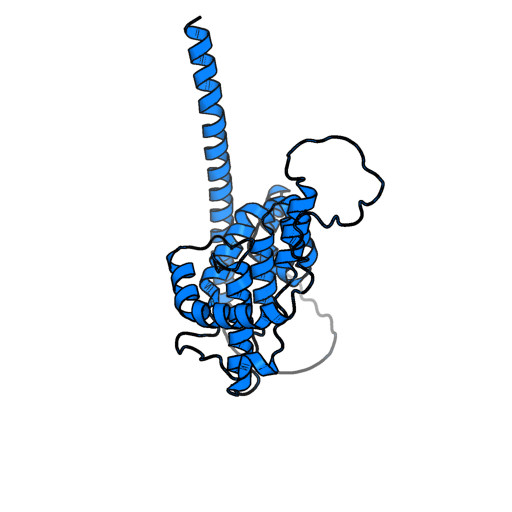7 C C . PRO A 1 75 ? 4.550 -5.141 -43.173 1.00 42.19 75 PRO A C 1
ATOM 589 O O . PRO A 1 75 ? 4.603 -4.381 -42.212 1.00 42.19 75 PRO A O 1
ATOM 592 N N . ALA A 1 76 ? 4.555 -6.472 -43.087 1.00 36.88 76 ALA A N 1
ATOM 593 C CA . ALA A 1 76 ? 5.074 -7.316 -42.013 1.00 36.88 76 ALA A CA 1
ATOM 594 C C . ALA A 1 76 ? 5.443 -6.592 -40.704 1.00 36.88 76 ALA A C 1
ATOM 596 O O . ALA A 1 76 ? 6.461 -5.899 -40.619 1.00 36.88 76 ALA A O 1
ATOM 597 N N . GLY A 1 77 ? 4.629 -6.845 -39.675 1.00 42.22 77 GLY A N 1
ATOM 598 C CA . GLY A 1 77 ? 4.819 -6.404 -38.301 1.00 42.22 77 GLY A CA 1
ATOM 599 C C . GLY A 1 77 ? 6.236 -6.648 -37.794 1.00 42.22 77 GLY A C 1
ATOM 600 O O . GLY A 1 77 ? 6.591 -7.731 -37.342 1.00 42.22 77 GLY A O 1
ATOM 601 N N . LYS A 1 78 ? 7.029 -5.582 -37.815 1.00 43.66 78 LYS A N 1
ATOM 602 C CA . LYS A 1 78 ? 8.008 -5.317 -36.774 1.00 43.66 78 LYS A CA 1
ATOM 603 C C . LYS A 1 78 ? 7.244 -4.540 -35.716 1.00 43.66 78 LYS A C 1
ATOM 605 O O . LYS A 1 78 ? 7.239 -3.312 -35.745 1.00 43.66 78 LYS A O 1
ATOM 610 N N . THR A 1 79 ? 6.547 -5.232 -34.816 1.00 47.66 79 THR A N 1
ATOM 611 C CA . THR A 1 79 ? 6.249 -4.614 -33.523 1.00 47.66 79 THR A CA 1
ATOM 612 C C . THR A 1 79 ? 7.613 -4.238 -32.964 1.00 47.66 79 THR A C 1
ATOM 614 O O . THR A 1 79 ? 8.436 -5.116 -32.703 1.00 47.66 79 THR A O 1
ATOM 617 N N . SER A 1 80 ? 7.924 -2.940 -32.962 1.00 51.41 80 SER A N 1
ATOM 618 C CA . SER A 1 80 ? 9.204 -2.449 -32.465 1.00 51.41 80 SER A CA 1
ATOM 619 C C . SER A 1 80 ? 9.437 -3.063 -31.087 1.00 51.41 80 SER A C 1
ATOM 621 O O . SER A 1 80 ? 8.499 -3.154 -30.296 1.00 51.41 80 SER A O 1
ATOM 623 N N . PHE A 1 81 ? 10.661 -3.488 -30.791 1.00 54.00 81 PHE A N 1
ATOM 624 C CA . PHE A 1 81 ? 11.025 -3.981 -29.462 1.00 54.00 81 PHE A CA 1
ATOM 625 C C . PHE A 1 81 ? 10.638 -2.972 -28.365 1.00 54.00 81 PHE A C 1
ATOM 627 O O . PHE A 1 81 ? 10.196 -3.362 -27.288 1.00 54.00 81 PHE A O 1
ATOM 634 N N . ASP A 1 82 ? 10.680 -1.675 -28.683 1.00 56.12 82 ASP A N 1
ATOM 635 C CA . ASP A 1 82 ? 10.205 -0.605 -27.800 1.00 56.12 82 ASP A CA 1
ATOM 636 C C . ASP A 1 82 ? 8.684 -0.625 -27.579 1.00 56.12 82 ASP A C 1
ATOM 638 O O . ASP A 1 82 ? 8.226 -0.268 -26.500 1.00 56.12 82 ASP A O 1
ATOM 642 N N . SER A 1 83 ? 7.899 -1.087 -28.559 1.00 55.44 83 SER A N 1
ATOM 643 C CA . SER A 1 83 ? 6.443 -1.239 -28.432 1.00 55.44 83 SER A CA 1
ATOM 644 C C . SER A 1 83 ? 6.055 -2.415 -27.536 1.00 55.44 83 SER A C 1
ATOM 646 O O . SER A 1 83 ? 5.048 -2.332 -26.847 1.00 55.44 83 SER A O 1
ATOM 648 N N . GLN A 1 84 ? 6.832 -3.504 -27.538 1.00 58.34 84 GLN A N 1
ATOM 649 C CA . GLN A 1 84 ? 6.603 -4.626 -26.616 1.00 58.34 84 GLN A CA 1
ATOM 650 C C . GLN A 1 84 ? 7.049 -4.272 -25.192 1.00 58.34 84 GLN A C 1
ATOM 652 O O . GLN A 1 84 ? 6.396 -4.636 -24.220 1.00 58.34 84 GLN A O 1
ATOM 657 N N . LYS A 1 85 ? 8.141 -3.509 -25.058 1.00 61.81 85 LYS A N 1
ATOM 658 C CA . LYS A 1 85 ? 8.590 -2.990 -23.762 1.00 61.81 85 LYS A CA 1
ATOM 659 C C . LYS A 1 85 ? 7.600 -2.008 -23.151 1.00 61.81 85 LYS A C 1
ATOM 661 O O . LYS A 1 85 ? 7.347 -2.082 -21.954 1.00 61.81 85 LYS A O 1
ATOM 666 N N . SER A 1 86 ? 7.030 -1.104 -23.946 1.00 62.25 86 SER A N 1
ATOM 667 C CA . SER A 1 86 ? 6.018 -0.173 -23.442 1.00 62.25 86 SER A CA 1
ATOM 668 C C . SER A 1 86 ? 4.734 -0.890 -23.025 1.00 62.25 86 SER A C 1
ATOM 670 O O . SER A 1 86 ? 4.155 -0.517 -22.012 1.00 62.25 86 SER A O 1
ATOM 672 N N . GLU A 1 87 ? 4.335 -1.950 -23.736 1.00 61.00 87 GLU A N 1
ATOM 673 C CA . GLU A 1 87 ? 3.201 -2.812 -23.375 1.00 61.00 87 GLU A CA 1
ATOM 674 C C . GLU A 1 87 ? 3.414 -3.520 -22.024 1.00 61.00 87 GLU A C 1
ATOM 676 O O . GLU A 1 87 ? 2.502 -3.565 -21.194 1.00 61.00 87 GLU A O 1
ATOM 681 N N . MET A 1 88 ? 4.636 -3.994 -21.757 1.00 71.88 88 MET A N 1
ATOM 682 C CA . MET A 1 88 ? 4.989 -4.600 -20.470 1.00 71.88 88 MET A CA 1
ATOM 683 C C . MET A 1 88 ? 5.020 -3.589 -19.323 1.00 71.88 88 MET A C 1
ATOM 685 O O . MET A 1 88 ? 4.710 -3.961 -18.204 1.00 71.88 88 MET A O 1
ATOM 689 N N . LEU A 1 89 ? 5.341 -2.316 -19.561 1.00 77.25 89 LEU A N 1
ATOM 690 C CA . LEU A 1 89 ? 5.438 -1.273 -18.524 1.00 77.25 89 LEU A CA 1
ATOM 691 C C . LEU A 1 89 ? 4.093 -0.590 -18.207 1.00 77.25 89 LEU A C 1
ATOM 693 O O . LEU A 1 89 ? 4.055 0.575 -17.810 1.00 77.25 89 LEU A O 1
ATOM 697 N N . THR A 1 90 ? 2.981 -1.302 -18.386 1.00 85.06 90 THR A N 1
ATOM 698 C CA . THR A 1 90 ? 1.630 -0.782 -18.143 1.00 85.06 90 THR A CA 1
ATOM 699 C C . THR A 1 90 ? 1.089 -1.185 -16.772 1.00 85.06 90 THR A C 1
ATOM 701 O O . THR A 1 90 ? 1.465 -2.215 -16.213 1.00 85.06 90 THR A O 1
ATOM 704 N N . MET A 1 91 ? 0.136 -0.401 -16.252 1.00 85.50 91 MET A N 1
ATOM 705 C CA . MET A 1 91 ? -0.598 -0.756 -15.028 1.00 85.50 91 MET A CA 1
ATOM 706 C C . MET A 1 91 ? -1.313 -2.108 -15.174 1.00 85.50 91 MET A C 1
ATOM 708 O O . MET A 1 91 ? -1.307 -2.909 -14.250 1.00 85.50 91 MET A O 1
ATOM 712 N N . ALA A 1 92 ? -1.857 -2.403 -16.360 1.00 83.00 92 ALA A N 1
ATOM 713 C CA . ALA A 1 92 ? -2.533 -3.670 -16.626 1.00 83.00 92 ALA A CA 1
ATOM 714 C C . ALA A 1 92 ? -1.586 -4.878 -16.573 1.00 83.00 92 ALA A C 1
ATOM 716 O O . ALA A 1 92 ? -1.980 -5.936 -16.088 1.00 83.00 92 ALA A O 1
ATOM 717 N N . ALA A 1 93 ? -0.346 -4.726 -17.044 1.00 86.06 93 ALA A N 1
ATOM 718 C CA . ALA A 1 93 ? 0.662 -5.774 -16.935 1.00 86.06 93 ALA A CA 1
ATOM 719 C C . ALA A 1 93 ? 1.072 -6.013 -15.470 1.00 86.06 93 ALA A C 1
ATOM 721 O O . ALA A 1 93 ? 1.186 -7.166 -15.056 1.00 86.06 93 ALA A O 1
ATOM 722 N N . LEU A 1 94 ? 1.208 -4.945 -14.672 1.00 89.75 94 LEU A N 1
ATOM 723 C CA . LEU A 1 94 ? 1.446 -5.055 -13.230 1.00 89.75 94 LEU A CA 1
ATOM 724 C C . LEU A 1 94 ? 0.277 -5.745 -12.508 1.00 89.75 94 LEU A C 1
ATOM 726 O O . LEU A 1 94 ? 0.506 -6.683 -11.749 1.00 89.75 94 LEU A O 1
ATOM 730 N N . ASP A 1 95 ? -0.966 -5.324 -12.758 1.00 89.06 95 ASP A N 1
ATOM 731 C CA . ASP A 1 95 ? -2.157 -5.952 -12.170 1.00 89.06 95 ASP A CA 1
ATOM 732 C C . ASP A 1 95 ? -2.247 -7.440 -12.552 1.00 89.06 95 ASP A C 1
ATOM 734 O O . ASP A 1 95 ? -2.570 -8.281 -11.715 1.00 89.06 95 ASP A O 1
ATOM 738 N N . ASN A 1 96 ? -1.911 -7.797 -13.798 1.00 88.69 96 ASN A N 1
ATOM 739 C CA . ASN A 1 96 ? -1.865 -9.193 -14.225 1.00 88.69 96 ASN A CA 1
ATOM 740 C C . ASN A 1 96 ? -0.780 -9.990 -13.486 1.00 88.69 96 ASN A C 1
ATOM 742 O O . ASN A 1 96 ? -1.043 -11.114 -13.061 1.00 88.69 96 ASN A O 1
ATOM 746 N N . ALA A 1 97 ? 0.410 -9.419 -13.285 1.00 89.19 97 ALA A N 1
ATOM 747 C CA . ALA A 1 97 ? 1.480 -10.065 -12.527 1.00 89.19 97 ALA A CA 1
ATOM 748 C C . ALA A 1 97 ? 1.096 -10.274 -11.055 1.00 89.19 97 ALA A C 1
ATOM 750 O O . ALA A 1 97 ? 1.303 -11.362 -10.524 1.00 89.19 97 ALA A O 1
ATOM 751 N N . LEU A 1 98 ? 0.458 -9.281 -10.426 1.00 91.25 98 LEU A N 1
ATOM 752 C CA . LEU A 1 98 ? -0.067 -9.391 -9.060 1.00 91.25 98 LEU A CA 1
ATOM 753 C C . LEU A 1 98 ? -1.137 -10.488 -8.923 1.00 91.25 98 LEU A C 1
ATOM 755 O O . LEU A 1 98 ? -1.252 -11.091 -7.864 1.00 91.25 98 LEU A O 1
ATOM 759 N N . GLN A 1 99 ? -1.902 -10.776 -9.979 1.00 88.81 99 GLN A N 1
ATOM 760 C CA . GLN A 1 99 ? -2.908 -11.847 -9.972 1.00 88.81 99 GLN A CA 1
ATOM 761 C C . GLN A 1 99 ? -2.343 -13.233 -10.312 1.00 88.81 99 GLN A C 1
ATOM 763 O O . GLN A 1 99 ? -2.893 -14.242 -9.879 1.00 88.81 99 GLN A O 1
ATOM 768 N N . THR A 1 100 ? -1.294 -13.303 -11.133 1.00 88.12 100 THR A N 1
ATOM 769 C CA . THR A 1 100 ? -0.789 -14.571 -11.688 1.00 88.12 100 THR A CA 1
ATOM 770 C C . THR A 1 100 ? 0.397 -15.132 -10.916 1.00 88.12 100 THR A C 1
ATOM 772 O O . THR A 1 100 ? 0.439 -16.336 -10.670 1.00 88.12 100 THR A O 1
ATOM 775 N N . ASP A 1 101 ? 1.345 -14.281 -10.527 1.00 88.38 101 ASP A N 1
ATOM 776 C CA . ASP A 1 101 ? 2.533 -14.666 -9.766 1.00 88.38 101 ASP A CA 1
ATOM 777 C C . ASP A 1 101 ? 2.995 -13.531 -8.826 1.00 88.38 101 ASP A C 1
ATOM 779 O O . ASP A 1 101 ? 4.074 -12.946 -9.000 1.00 88.38 101 ASP A O 1
ATOM 783 N N . PRO A 1 102 ? 2.185 -13.197 -7.801 1.00 90.62 102 PRO A N 1
ATOM 784 C CA . PRO A 1 102 ? 2.555 -12.179 -6.821 1.00 90.62 102 PRO A CA 1
ATOM 785 C C . PRO A 1 102 ? 3.794 -12.574 -6.008 1.00 90.62 102 PRO A C 1
ATOM 787 O O . PRO A 1 102 ? 4.532 -11.703 -5.550 1.00 90.62 102 PRO A O 1
ATOM 790 N N . VAL A 1 103 ? 4.060 -13.876 -5.846 1.00 90.62 103 VAL A N 1
ATOM 791 C CA . VAL A 1 103 ? 5.155 -14.391 -5.012 1.00 90.62 103 VAL A CA 1
ATOM 792 C C . VAL A 1 103 ? 6.515 -14.053 -5.614 1.00 90.62 103 VAL A C 1
ATOM 794 O O . VAL A 1 103 ? 7.384 -13.547 -4.900 1.00 90.62 103 VAL A O 1
ATOM 797 N N . SER A 1 104 ? 6.709 -14.275 -6.917 1.00 92.38 104 SER A N 1
ATOM 798 C CA . SER A 1 104 ? 7.972 -13.923 -7.580 1.00 92.38 104 SER A CA 1
ATOM 799 C C . SER A 1 104 ? 8.231 -12.416 -7.550 1.00 92.38 104 SER A C 1
ATOM 801 O O . SER A 1 104 ? 9.358 -11.985 -7.281 1.00 92.38 104 SER A O 1
ATOM 803 N N . LEU A 1 105 ? 7.190 -11.605 -7.767 1.00 93.12 105 LEU A N 1
ATOM 804 C CA . LEU A 1 105 ? 7.296 -10.148 -7.700 1.00 93.12 105 LEU A CA 1
ATOM 805 C C . LEU A 1 105 ? 7.635 -9.674 -6.279 1.00 93.12 105 LEU A C 1
ATOM 807 O O . LEU A 1 105 ? 8.517 -8.832 -6.109 1.00 93.12 105 LEU A O 1
ATOM 811 N N . LEU A 1 106 ? 6.997 -10.249 -5.256 1.00 93.06 106 LEU A N 1
ATOM 812 C CA . LEU A 1 106 ? 7.265 -9.941 -3.851 1.00 93.06 106 LEU A CA 1
ATOM 813 C C . LEU A 1 106 ? 8.688 -10.327 -3.446 1.00 93.06 106 LEU A C 1
ATOM 815 O O . LEU A 1 106 ? 9.385 -9.540 -2.808 1.00 93.06 106 LEU A O 1
ATOM 819 N N . GLN A 1 107 ? 9.149 -11.514 -3.843 1.00 92.62 107 GLN A N 1
ATOM 820 C CA . GLN A 1 107 ? 10.499 -11.976 -3.538 1.00 92.62 107 GLN A CA 1
ATOM 821 C C . GLN A 1 107 ? 11.554 -11.080 -4.193 1.00 92.62 107 GLN A C 1
ATOM 823 O O . GLN A 1 107 ? 12.542 -10.724 -3.548 1.00 92.62 107 GLN A O 1
ATOM 828 N N . PHE A 1 108 ? 11.347 -10.677 -5.448 1.00 94.06 108 PHE A N 1
ATOM 829 C CA . PHE A 1 108 ? 12.217 -9.707 -6.106 1.00 94.06 108 PHE A CA 1
ATOM 830 C C . PHE A 1 108 ? 12.205 -8.355 -5.381 1.00 94.06 108 PHE A C 1
ATOM 832 O O . PHE A 1 108 ? 13.269 -7.821 -5.057 1.00 94.06 108 PHE A O 1
ATOM 839 N N . ALA A 1 109 ? 11.017 -7.827 -5.077 1.00 93.50 109 ALA A N 1
ATOM 840 C CA . ALA A 1 109 ? 10.860 -6.545 -4.403 1.00 93.50 109 ALA A CA 1
ATOM 841 C C . ALA A 1 109 ? 11.546 -6.534 -3.028 1.00 93.50 109 ALA A C 1
ATOM 843 O O . ALA A 1 109 ? 12.271 -5.596 -2.710 1.00 93.50 109 ALA A O 1
ATOM 844 N N . ALA A 1 110 ? 11.403 -7.604 -2.246 1.00 91.75 110 ALA A N 1
ATOM 845 C CA . ALA A 1 110 ? 11.997 -7.710 -0.919 1.00 91.75 110 ALA A CA 1
ATOM 846 C C . ALA A 1 110 ? 13.513 -7.975 -0.949 1.00 91.75 110 ALA A C 1
ATOM 848 O O . ALA A 1 110 ? 14.268 -7.348 -0.209 1.00 91.75 110 ALA A O 1
ATOM 849 N N . LEU A 1 111 ? 13.981 -8.902 -1.797 1.00 89.56 111 LEU A N 1
ATOM 850 C CA . LEU A 1 111 ? 15.381 -9.348 -1.788 1.00 89.56 111 LEU A CA 1
ATOM 851 C C . LEU A 1 111 ? 16.316 -8.482 -2.638 1.00 89.56 111 LEU A C 1
ATOM 853 O O . LEU A 1 111 ? 17.527 -8.507 -2.410 1.00 89.56 111 LEU A O 1
ATOM 857 N N . LYS A 1 112 ? 15.794 -7.800 -3.663 1.00 88.69 112 LYS A N 1
ATOM 858 C CA . LYS A 1 112 ? 16.608 -7.087 -4.662 1.00 88.69 112 LYS A CA 1
ATOM 859 C C . LYS A 1 112 ? 16.317 -5.596 -4.720 1.00 88.69 112 LYS A C 1
ATOM 861 O O . LYS A 1 112 ? 17.264 -4.824 -4.840 1.00 88.69 112 LYS A O 1
ATOM 866 N N . ASP A 1 113 ? 15.049 -5.198 -4.646 1.00 89.50 113 ASP A N 1
ATOM 867 C CA . ASP A 1 113 ? 14.651 -3.795 -4.823 1.00 89.50 113 ASP A CA 1
ATOM 868 C C . ASP A 1 113 ? 14.395 -3.040 -3.505 1.00 89.50 113 ASP A C 1
ATOM 870 O O . ASP A 1 113 ? 14.255 -1.821 -3.526 1.00 89.50 113 ASP A O 1
ATOM 874 N N . PHE A 1 114 ? 14.376 -3.742 -2.364 1.00 87.75 114 PHE A N 1
ATOM 875 C CA . PHE A 1 114 ? 14.055 -3.200 -1.032 1.00 87.75 114 PHE A CA 1
ATOM 876 C C . PHE A 1 114 ? 12.747 -2.399 -1.010 1.00 87.75 114 PHE A C 1
ATOM 878 O O . PHE A 1 114 ? 12.655 -1.365 -0.359 1.00 87.75 114 PHE A O 1
ATOM 885 N N . SER A 1 115 ? 11.762 -2.888 -1.760 1.00 93.00 115 SER A N 1
ATOM 886 C CA . SER A 1 115 ? 10.428 -2.304 -1.939 1.00 93.00 115 SER A CA 1
ATOM 887 C C . SER A 1 115 ? 9.319 -3.327 -1.662 1.00 93.00 115 SER A C 1
ATOM 889 O O . SER A 1 115 ? 8.178 -3.182 -2.119 1.00 93.00 115 SER A O 1
ATOM 891 N N . GLY A 1 116 ? 9.668 -4.399 -0.941 1.00 93.00 116 GLY A N 1
ATOM 892 C CA . GLY A 1 116 ? 8.779 -5.513 -0.637 1.00 93.00 116 GLY A CA 1
ATOM 893 C C . GLY A 1 116 ? 7.544 -5.091 0.149 1.00 93.00 116 GLY A C 1
ATOM 894 O O . GLY A 1 116 ? 6.509 -5.727 0.004 1.00 93.00 116 GLY A O 1
ATOM 895 N N . GLU A 1 117 ? 7.596 -4.001 0.913 1.00 94.88 117 GLU A N 1
ATOM 896 C CA . GLU A 1 117 ? 6.449 -3.454 1.640 1.00 94.88 117 GLU A CA 1
ATOM 897 C C . GLU A 1 117 ? 5.321 -3.017 0.707 1.00 94.88 117 GLU A C 1
ATOM 899 O O . GLU A 1 117 ? 4.150 -3.257 0.995 1.00 94.88 117 GLU A O 1
ATOM 904 N N . ASN A 1 118 ? 5.663 -2.449 -0.451 1.00 96.12 118 ASN A N 1
ATOM 905 C CA . ASN A 1 118 ? 4.672 -1.972 -1.408 1.00 96.12 118 ASN A CA 1
ATOM 906 C C . ASN A 1 118 ? 3.976 -3.147 -2.096 1.00 96.12 118 ASN A C 1
ATOM 908 O O . ASN A 1 118 ? 2.752 -3.187 -2.172 1.00 96.12 118 ASN A O 1
ATOM 912 N N . VAL A 1 119 ? 4.748 -4.133 -2.563 1.00 95.00 119 VAL A N 1
ATOM 913 C CA . VAL A 1 119 ? 4.188 -5.341 -3.192 1.00 95.00 119 VAL A CA 1
ATOM 914 C C . VAL A 1 119 ? 3.466 -6.211 -2.161 1.00 95.00 119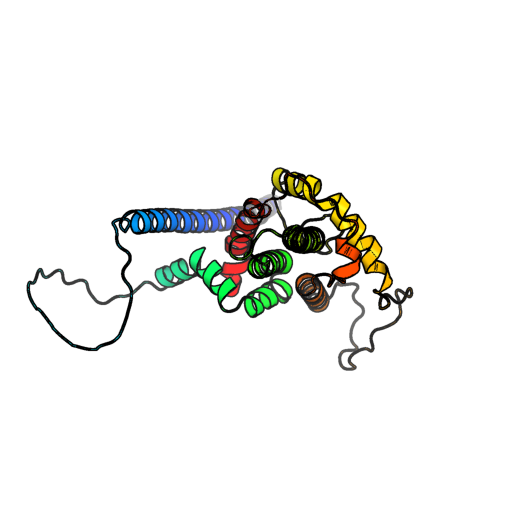 VAL A C 1
ATOM 916 O O . VAL A 1 119 ? 2.410 -6.767 -2.457 1.00 95.00 119 VAL A O 1
ATOM 919 N N . GLY A 1 120 ? 3.994 -6.290 -0.940 1.00 94.00 120 GLY A N 1
ATOM 920 C CA . GLY A 1 120 ? 3.400 -7.017 0.177 1.00 94.00 120 GLY A CA 1
ATOM 921 C C . GLY A 1 120 ? 2.024 -6.465 0.519 1.00 94.00 120 GLY A C 1
ATOM 922 O O . GLY A 1 120 ? 1.058 -7.223 0.518 1.00 94.00 120 GLY A O 1
ATOM 923 N N . PHE A 1 121 ? 1.912 -5.144 0.683 1.00 95.62 121 PHE A N 1
ATOM 924 C CA . PHE A 1 121 ? 0.635 -4.469 0.904 1.00 95.62 121 PHE A CA 1
ATOM 925 C C . PHE A 1 121 ? -0.386 -4.789 -0.194 1.00 95.62 121 PHE A C 1
ATOM 927 O O . PHE A 1 121 ? -1.507 -5.183 0.113 1.00 95.62 121 PHE A O 1
ATOM 934 N N . LEU A 1 122 ? 0.006 -4.693 -1.471 1.00 95.00 122 LEU A N 1
ATOM 935 C CA . LEU A 1 122 ? -0.887 -4.988 -2.599 1.00 95.00 122 LEU A CA 1
ATOM 936 C C . LEU A 1 122 ? -1.325 -6.455 -2.642 1.00 95.00 122 LEU A C 1
ATOM 938 O O . LEU A 1 122 ? -2.491 -6.737 -2.900 1.00 95.00 122 LEU A O 1
ATOM 942 N N . THR A 1 123 ? -0.413 -7.383 -2.349 1.00 92.50 123 THR A N 1
ATOM 943 C CA . THR A 1 123 ? -0.728 -8.820 -2.280 1.00 92.50 123 THR A CA 1
ATOM 944 C C . THR A 1 123 ? -1.737 -9.088 -1.162 1.00 92.50 123 THR A C 1
ATOM 946 O O . THR A 1 123 ? -2.722 -9.790 -1.352 1.00 92.50 123 THR A O 1
ATOM 949 N N . HIS A 1 124 ? -1.543 -8.452 -0.007 1.00 90.88 124 HIS A N 1
ATOM 950 C CA . HIS A 1 124 ? -2.415 -8.612 1.153 1.00 90.88 124 HIS A CA 1
ATOM 951 C C . HIS A 1 124 ? -3.795 -7.982 0.962 1.00 90.88 124 HIS A C 1
ATOM 953 O O . HIS A 1 124 ? -4.775 -8.500 1.491 1.00 90.88 124 HIS A O 1
ATOM 959 N N . LEU A 1 125 ? -3.888 -6.882 0.211 1.00 91.50 125 LEU A N 1
ATOM 960 C CA . LEU A 1 125 ? -5.170 -6.306 -0.190 1.00 91.50 125 LEU A CA 1
ATOM 961 C C . LEU A 1 125 ? -5.901 -7.172 -1.218 1.00 91.50 125 LEU A C 1
ATOM 963 O O . LEU A 1 125 ? -7.120 -7.273 -1.146 1.00 91.50 125 LEU A O 1
ATOM 967 N N . ALA A 1 126 ? -5.181 -7.812 -2.142 1.00 87.75 126 ALA A N 1
ATOM 968 C CA . ALA A 1 126 ? -5.784 -8.724 -3.113 1.00 87.75 126 ALA A CA 1
ATOM 969 C C . ALA A 1 126 ? -6.366 -9.981 -2.440 1.00 87.75 126 ALA A C 1
ATOM 971 O O . ALA A 1 126 ? -7.446 -10.434 -2.815 1.00 87.75 126 ALA A O 1
ATOM 972 N N . ASP A 1 127 ? -5.677 -10.498 -1.418 1.00 82.06 127 ASP A N 1
ATOM 973 C CA . ASP A 1 127 ? -6.130 -11.637 -0.611 1.00 82.06 127 ASP A CA 1
ATOM 974 C C . ASP A 1 127 ? -7.158 -11.244 0.465 1.00 82.06 127 ASP A C 1
ATOM 976 O O . ASP A 1 127 ? -7.806 -12.109 1.067 1.00 82.06 127 ASP A O 1
ATOM 980 N N . TRP A 1 128 ? -7.323 -9.946 0.742 1.00 82.94 128 TRP A N 1
ATOM 981 C CA . TRP A 1 128 ? -8.290 -9.475 1.725 1.00 82.94 128 TRP A CA 1
ATOM 982 C C . TRP A 1 128 ? -9.709 -9.790 1.227 1.00 82.94 128 TRP A C 1
ATOM 984 O O . TRP A 1 128 ? -10.081 -9.378 0.127 1.00 82.94 128 TRP A O 1
ATOM 994 N N . PRO A 1 129 ? -10.532 -10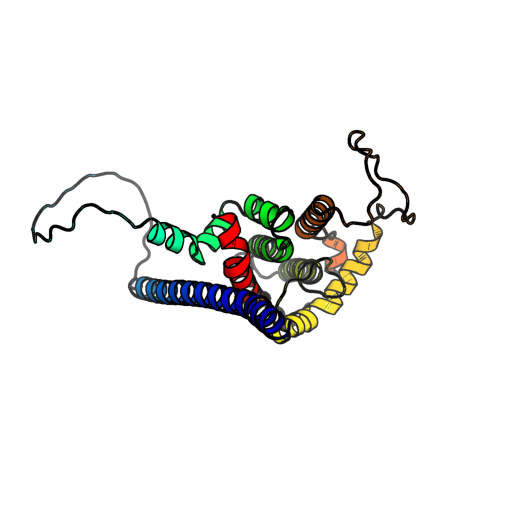.523 2.004 1.00 65.88 129 PRO A N 1
ATOM 995 C CA . PRO A 1 129 ? -11.842 -10.974 1.548 1.00 65.88 129 PRO A CA 1
ATOM 996 C C . PRO A 1 129 ? -12.749 -9.816 1.104 1.00 65.88 129 PRO A C 1
ATOM 998 O O . PRO A 1 129 ? -13.380 -9.139 1.920 1.00 65.88 129 PRO A O 1
ATOM 1001 N N . SER A 1 130 ? -12.876 -9.666 -0.220 1.00 58.44 130 SER A N 1
ATOM 1002 C CA . SER A 1 130 ? -13.797 -8.750 -0.912 1.00 58.44 130 SER A CA 1
ATOM 1003 C C . SER A 1 130 ? -15.261 -9.243 -0.884 1.00 58.44 130 SER A C 1
ATOM 1005 O O . SER A 1 130 ? -16.169 -8.601 -1.406 1.00 58.44 130 SER A O 1
ATOM 1007 N N . GLU A 1 131 ? -15.543 -10.365 -0.210 1.00 54.38 131 GLU A N 1
ATOM 1008 C CA . GLU A 1 131 ? -16.872 -10.992 -0.090 1.00 54.38 131 GLU A CA 1
ATOM 1009 C C . GLU A 1 131 ? -17.864 -10.216 0.811 1.00 54.38 131 GLU A C 1
ATOM 1011 O O . GLU A 1 131 ? -18.708 -10.801 1.486 1.00 54.38 131 GLU A O 1
ATOM 1016 N N . TRP A 1 132 ? -17.818 -8.882 0.801 1.00 55.44 132 TRP A N 1
ATOM 1017 C CA . TRP A 1 132 ? -18.781 -7.999 1.470 1.00 55.44 132 TRP A CA 1
ATOM 1018 C C . TRP A 1 132 ? -20.220 -8.160 0.941 1.00 55.44 132 TRP A C 1
ATOM 1020 O O . TRP A 1 132 ? -21.170 -7.759 1.612 1.00 55.44 132 TRP A O 1
ATOM 1030 N N . VAL A 1 133 ? -20.390 -8.728 -0.261 1.00 50.94 133 VAL A N 1
ATOM 1031 C CA . VAL A 1 133 ? -21.637 -8.642 -1.045 1.00 50.94 133 VAL A CA 1
ATOM 1032 C C . VAL A 1 133 ? -22.413 -9.966 -1.142 1.00 50.94 133 VAL A C 1
ATOM 1034 O O . VAL A 1 133 ? -23.624 -9.941 -1.359 1.00 50.94 133 VAL A O 1
ATOM 1037 N N . LEU A 1 134 ? -21.772 -11.130 -0.975 1.00 56.06 134 LEU A N 1
ATOM 1038 C CA . LEU A 1 134 ? -22.388 -12.421 -1.341 1.00 56.06 134 LEU A CA 1
ATOM 1039 C C . LEU A 1 134 ? -23.062 -13.178 -0.192 1.00 56.06 134 LEU A C 1
ATOM 1041 O O . LEU A 1 134 ? -23.973 -13.968 -0.437 1.00 56.06 134 LEU A O 1
ATOM 1045 N N . LEU A 1 135 ? -22.674 -12.930 1.056 1.00 53.78 135 LEU A N 1
ATOM 1046 C CA . LEU A 1 135 ? -23.323 -13.511 2.225 1.00 53.78 135 LEU A CA 1
ATOM 1047 C C . LEU A 1 135 ? -23.642 -12.384 3.196 1.00 53.78 135 LEU A C 1
ATOM 1049 O O . LEU A 1 135 ? -22.785 -11.558 3.477 1.00 53.78 135 LEU A O 1
ATOM 1053 N N . ASN A 1 136 ? -24.893 -12.337 3.658 1.00 53.38 136 ASN A N 1
ATOM 1054 C CA . ASN A 1 136 ? -25.442 -11.338 4.578 1.00 53.38 136 ASN A CA 1
ATOM 1055 C C . ASN A 1 136 ? -24.383 -10.716 5.509 1.00 53.38 136 ASN A C 1
ATOM 1057 O O . ASN A 1 136 ? -23.646 -11.489 6.130 1.00 53.38 136 ASN A O 1
ATOM 1061 N N . PRO A 1 137 ? -24.355 -9.378 5.694 1.00 58.78 137 PRO A N 1
ATOM 1062 C CA . PRO A 1 137 ? -23.424 -8.691 6.587 1.00 58.78 137 PRO A CA 1
ATOM 1063 C C . PRO A 1 137 ? -23.772 -9.006 8.045 1.00 58.78 137 PRO A C 1
ATOM 1065 O O . PRO A 1 137 ? -24.252 -8.167 8.806 1.00 58.78 137 PRO A O 1
ATOM 1068 N N . SER A 1 138 ? -23.570 -10.257 8.451 1.00 69.62 138 SER A N 1
ATOM 1069 C CA . SER A 1 138 ? -23.567 -10.628 9.849 1.00 69.62 138 SER A CA 1
ATOM 1070 C C . SER A 1 138 ? -22.497 -9.772 10.513 1.00 69.62 138 SER A C 1
ATOM 1072 O O . SER A 1 138 ? -21.403 -9.571 9.974 1.00 69.62 138 SER A O 1
ATOM 1074 N N . THR A 1 139 ? -22.826 -9.252 11.691 1.00 75.62 139 THR A N 1
ATOM 1075 C CA . THR A 1 139 ? -21.935 -8.422 12.505 1.00 75.62 139 THR A CA 1
ATOM 1076 C C . THR A 1 139 ? -20.565 -9.065 12.701 1.00 75.62 139 THR A C 1
ATOM 1078 O O . THR A 1 139 ? -19.568 -8.360 12.836 1.00 75.62 139 THR A O 1
ATOM 1081 N N . ASP A 1 140 ? -20.501 -10.396 12.653 1.00 78.19 140 ASP A N 1
ATOM 1082 C CA . ASP A 1 140 ? -19.267 -11.159 12.795 1.00 78.19 140 ASP A CA 1
ATOM 1083 C C . ASP A 1 140 ? -18.393 -11.111 11.537 1.00 78.19 140 ASP A C 1
ATOM 1085 O O . ASP A 1 140 ? -17.172 -11.070 11.658 1.00 78.19 140 ASP A O 1
ATOM 1089 N N . HIS A 1 141 ? -18.984 -11.046 10.339 1.00 79.88 141 HIS A N 1
ATOM 1090 C CA . HIS A 1 141 ? -18.232 -10.902 9.086 1.00 79.88 141 HIS A CA 1
ATOM 1091 C C . HIS A 1 141 ? -17.604 -9.514 8.989 1.00 79.88 141 HIS A C 1
ATOM 1093 O O . HIS A 1 141 ? -16.392 -9.413 8.812 1.00 79.88 141 HIS A O 1
ATOM 1099 N N . ARG A 1 142 ? -18.395 -8.456 9.231 1.00 83.88 142 ARG A N 1
ATOM 1100 C CA . ARG A 1 142 ? -17.887 -7.073 9.254 1.00 83.88 142 ARG A CA 1
ATOM 1101 C C . ARG A 1 142 ? -16.750 -6.918 10.262 1.00 83.88 142 ARG A C 1
ATOM 1103 O O . ARG A 1 142 ? -15.774 -6.218 10.006 1.00 83.88 142 ARG A O 1
ATOM 1110 N N . ARG A 1 143 ? -16.851 -7.593 11.410 1.00 84.94 143 ARG A N 1
ATOM 1111 C CA . ARG A 1 143 ? -15.805 -7.555 12.430 1.00 84.94 143 ARG A CA 1
ATOM 1112 C C . ARG A 1 143 ? -14.552 -8.326 12.032 1.00 84.94 143 ARG A C 1
ATOM 1114 O O . ARG A 1 143 ? -13.462 -7.806 12.234 1.00 84.94 143 ARG A O 1
ATOM 1121 N N . LYS A 1 144 ? -14.684 -9.518 11.445 1.00 83.25 144 LYS A N 1
ATOM 1122 C CA . LYS A 1 144 ? -13.540 -10.263 10.891 1.00 83.25 144 LYS A CA 1
ATOM 1123 C C . LYS A 1 144 ? -12.805 -9.429 9.845 1.00 83.25 144 LYS A C 1
ATOM 1125 O O . LYS A 1 144 ? -11.595 -9.277 9.947 1.00 83.25 144 LYS A O 1
ATOM 1130 N N . GLN A 1 145 ? -13.541 -8.808 8.925 1.00 85.50 145 GLN A N 1
ATOM 1131 C CA . GLN A 1 145 ? -12.977 -7.913 7.913 1.00 85.50 145 GLN A CA 1
ATOM 1132 C C . GLN A 1 145 ? -12.253 -6.723 8.536 1.00 85.50 145 GLN A C 1
ATOM 1134 O O . GLN A 1 145 ? -11.137 -6.420 8.126 1.00 85.50 145 GLN A O 1
ATOM 1139 N N . PHE A 1 146 ? -12.854 -6.086 9.546 1.00 89.38 146 PHE A N 1
ATOM 1140 C CA . PHE A 1 146 ? -12.225 -4.980 10.262 1.00 89.38 146 PHE A CA 1
ATOM 1141 C C . PHE A 1 146 ? -10.938 -5.405 10.977 1.00 89.38 146 PHE A C 1
ATOM 1143 O O . PHE A 1 146 ? -9.948 -4.687 10.922 1.00 89.38 146 PHE A O 1
ATOM 1150 N N . VAL A 1 147 ? -10.922 -6.579 11.616 1.00 88.31 147 VAL A N 1
ATOM 1151 C CA . VAL A 1 147 ? -9.720 -7.112 12.274 1.00 88.31 147 VAL A CA 1
ATOM 1152 C C . VAL A 1 147 ? -8.620 -7.380 11.248 1.00 88.31 147 VAL A C 1
ATOM 1154 O O . VAL A 1 147 ? -7.486 -6.961 11.467 1.00 88.31 147 VAL A O 1
ATOM 1157 N N . THR A 1 148 ? -8.939 -8.007 10.113 1.00 87.88 148 THR A N 1
ATOM 1158 C CA . THR A 1 148 ? -7.963 -8.218 9.034 1.00 87.88 148 THR A CA 1
ATOM 1159 C C . THR A 1 148 ? -7.450 -6.887 8.476 1.00 87.88 148 THR A C 1
ATOM 1161 O O . THR A 1 148 ? -6.242 -6.715 8.343 1.00 87.88 148 THR A O 1
ATOM 1164 N N . ALA A 1 149 ? -8.333 -5.913 8.240 1.00 91.31 149 ALA A N 1
ATOM 1165 C CA . ALA A 1 149 ? -7.958 -4.573 7.789 1.00 91.31 149 ALA A CA 1
ATOM 1166 C C . ALA A 1 149 ? -7.046 -3.854 8.799 1.00 91.31 149 ALA A C 1
ATOM 1168 O O . ALA A 1 149 ? -6.030 -3.280 8.417 1.00 91.31 149 ALA A O 1
ATOM 1169 N N . ALA A 1 150 ? -7.348 -3.948 10.096 1.00 91.69 150 ALA A N 1
ATOM 1170 C CA . ALA A 1 150 ? -6.509 -3.395 11.154 1.00 91.69 150 ALA A CA 1
ATOM 1171 C C . ALA A 1 150 ? -5.122 -4.063 11.205 1.00 91.69 150 ALA A C 1
ATOM 1173 O O . ALA A 1 150 ? -4.136 -3.385 11.485 1.00 91.69 150 ALA A O 1
ATOM 1174 N N . CYS A 1 151 ? -5.022 -5.362 10.892 1.00 89.81 151 CYS A N 1
ATOM 1175 C CA . CYS A 1 151 ? -3.734 -6.054 10.771 1.00 89.81 151 CYS A CA 1
ATOM 1176 C C . CYS A 1 151 ? -2.924 -5.541 9.578 1.00 89.81 151 CYS A C 1
ATOM 1178 O O . CYS A 1 151 ? -1.734 -5.281 9.725 1.00 89.81 151 CYS A O 1
ATOM 1180 N N . ILE A 1 152 ? -3.566 -5.361 8.420 1.00 92.69 152 ILE A N 1
ATOM 1181 C CA . ILE A 1 152 ? -2.921 -4.795 7.226 1.00 92.69 152 ILE A CA 1
ATOM 1182 C C . ILE A 1 152 ? -2.426 -3.372 7.525 1.00 92.69 152 ILE A C 1
ATOM 1184 O O . ILE A 1 152 ? -1.271 -3.055 7.248 1.00 92.69 152 ILE A O 1
ATOM 1188 N N . TYR A 1 153 ? -3.255 -2.539 8.165 1.00 94.88 153 TYR A N 1
ATOM 1189 C CA . TYR A 1 153 ? -2.851 -1.206 8.617 1.00 94.88 153 TYR A CA 1
ATOM 1190 C C . TYR A 1 153 ? -1.641 -1.268 9.559 1.00 94.88 153 TYR A C 1
ATOM 1192 O O . TYR A 1 153 ? -0.657 -0.570 9.330 1.00 94.88 153 TYR A O 1
ATOM 1200 N N . ALA A 1 154 ? -1.679 -2.113 10.591 1.00 92.69 154 ALA A N 1
ATOM 1201 C CA . ALA A 1 154 ? -0.584 -2.225 11.552 1.00 92.69 154 ALA A CA 1
ATOM 1202 C C . ALA A 1 154 ? 0.731 -2.664 10.889 1.00 92.69 154 ALA A C 1
ATOM 1204 O O . ALA A 1 154 ? 1.791 -2.150 11.230 1.00 92.69 154 ALA A O 1
ATOM 1205 N N . GLN A 1 155 ? 0.648 -3.589 9.930 1.00 91.44 155 GLN A N 1
ATOM 1206 C CA . GLN A 1 155 ? 1.806 -4.190 9.278 1.00 91.44 155 GLN A CA 1
ATOM 1207 C C . GLN A 1 155 ? 2.423 -3.300 8.201 1.00 91.44 155 GLN A C 1
ATOM 1209 O O . GLN A 1 155 ? 3.639 -3.319 8.046 1.00 91.44 155 GLN A O 1
ATOM 1214 N N . PHE A 1 156 ? 1.621 -2.544 7.447 1.00 94.44 156 PHE A N 1
ATOM 1215 C CA . PHE A 1 156 ? 2.104 -1.811 6.271 1.00 94.44 156 PHE A CA 1
ATOM 1216 C C . PHE A 1 156 ? 1.968 -0.297 6.380 1.00 94.44 156 PHE A C 1
ATOM 1218 O O . PHE A 1 156 ? 2.660 0.401 5.659 1.00 94.44 156 PHE A O 1
ATOM 1225 N N . VAL A 1 157 ? 1.098 0.240 7.236 1.00 95.75 157 VAL A N 1
ATOM 1226 C CA . VAL A 1 157 ? 0.778 1.681 7.242 1.00 95.75 157 VAL A CA 1
ATOM 1227 C C . VAL A 1 157 ? 1.204 2.366 8.538 1.00 95.75 157 VAL A C 1
ATOM 1229 O O . VAL A 1 157 ? 1.693 3.495 8.500 1.00 95.75 157 VAL A O 1
ATOM 1232 N N . SER A 1 158 ? 1.020 1.710 9.686 1.00 93.94 158 SER A N 1
ATOM 1233 C CA . SER A 1 158 ? 1.355 2.286 10.989 1.00 93.94 158 SER A CA 1
ATOM 1234 C C . SER A 1 158 ? 2.851 2.563 11.095 1.00 93.94 158 SER A C 1
ATOM 1236 O O . SER A 1 158 ? 3.670 1.655 10.986 1.00 93.94 158 SER A O 1
ATOM 1238 N N . LEU A 1 159 ? 3.208 3.812 11.392 1.00 91.81 159 LEU A N 1
ATOM 1239 C CA . LEU A 1 159 ? 4.596 4.210 11.637 1.00 91.81 159 LEU A CA 1
ATOM 1240 C C . LEU A 1 159 ? 5.148 3.677 12.967 1.00 91.81 159 LEU A C 1
ATOM 1242 O O . LEU A 1 159 ? 6.359 3.684 13.166 1.00 91.81 159 LEU A O 1
ATOM 1246 N N . GLU A 1 160 ? 4.272 3.265 13.885 1.00 89.50 160 GLU A N 1
ATOM 1247 C CA . GLU A 1 160 ? 4.665 2.758 15.203 1.00 89.50 160 GLU A CA 1
ATOM 1248 C C . GLU A 1 160 ? 4.821 1.236 15.212 1.00 89.50 160 GLU A C 1
ATOM 1250 O O . GLU A 1 160 ? 5.620 0.698 15.977 1.00 89.50 160 GLU A O 1
ATOM 1255 N N . ASN A 1 161 ? 4.041 0.539 14.382 1.00 87.06 161 ASN A N 1
ATOM 1256 C CA . ASN A 1 161 ? 3.946 -0.918 14.412 1.00 87.06 161 ASN A CA 1
ATOM 1257 C C . ASN A 1 161 ? 4.599 -1.602 13.209 1.00 87.06 161 ASN A C 1
ATOM 1259 O O . ASN A 1 161 ? 5.044 -2.740 13.346 1.00 87.06 161 ASN A O 1
ATOM 1263 N N . SER A 1 162 ? 4.648 -0.939 12.052 1.00 90.56 162 SER A N 1
ATOM 1264 C CA . SER A 1 162 ? 5.249 -1.503 10.848 1.00 90.56 162 SER A CA 1
ATOM 1265 C C . SER A 1 162 ? 6.769 -1.410 10.913 1.00 90.56 162 SER A C 1
ATOM 1267 O O . SER A 1 162 ? 7.328 -0.350 11.194 1.00 90.56 162 SER A O 1
ATOM 1269 N N . GLU A 1 163 ? 7.449 -2.507 10.585 1.00 89.62 163 GLU A N 1
ATOM 1270 C CA . GLU A 1 163 ? 8.902 -2.492 10.383 1.00 89.62 163 GLU A CA 1
ATOM 1271 C C . GLU A 1 163 ? 9.291 -1.740 9.098 1.00 89.62 163 GLU A C 1
ATOM 1273 O O . GLU A 1 163 ? 10.336 -1.092 9.043 1.00 89.62 163 GLU A O 1
ATOM 1278 N N . PHE A 1 164 ? 8.443 -1.824 8.069 1.00 91.38 164 PHE A N 1
ATOM 1279 C CA . PHE A 1 164 ? 8.658 -1.245 6.744 1.00 91.38 164 PHE A CA 1
ATOM 1280 C C . PHE A 1 164 ? 7.345 -0.621 6.239 1.00 91.38 164 PHE A C 1
ATOM 1282 O O . PHE A 1 164 ? 6.613 -1.266 5.486 1.00 91.38 164 PHE A O 1
ATOM 1289 N N . PRO A 1 165 ? 7.000 0.607 6.665 1.00 94.75 165 PRO A N 1
ATOM 1290 C CA . PRO A 1 165 ? 5.747 1.236 6.268 1.00 94.75 165 PRO A CA 1
ATOM 1291 C C . PRO A 1 165 ? 5.771 1.690 4.800 1.00 94.75 165 PRO A C 1
ATOM 1293 O O . PRO A 1 165 ? 6.779 2.203 4.309 1.00 94.75 165 PRO A O 1
ATOM 1296 N N . ILE A 1 166 ? 4.635 1.559 4.112 1.00 95.88 166 ILE A N 1
ATOM 1297 C CA . ILE A 1 166 ? 4.439 2.020 2.735 1.00 95.88 166 ILE A CA 1
ATOM 1298 C C . ILE A 1 166 ? 4.463 3.547 2.653 1.00 95.88 166 ILE A C 1
ATOM 1300 O O . ILE A 1 166 ? 4.027 4.266 3.557 1.00 95.88 166 ILE A O 1
ATOM 1304 N N . ASN A 1 167 ? 4.930 4.060 1.518 1.00 94.38 167 ASN A N 1
ATOM 1305 C CA . ASN A 1 167 ? 4.991 5.496 1.275 1.00 94.38 167 ASN A CA 1
ATOM 1306 C C . ASN A 1 167 ? 3.685 6.013 0.653 1.00 94.38 167 ASN A C 1
ATOM 1308 O O . ASN A 1 167 ? 3.532 6.015 -0.569 1.00 94.38 167 ASN A O 1
ATOM 1312 N N . ILE A 1 168 ? 2.768 6.476 1.503 1.00 94.44 168 ILE A N 1
ATOM 1313 C CA . ILE A 1 168 ? 1.494 7.094 1.106 1.00 94.44 168 ILE A CA 1
ATOM 1314 C C . ILE A 1 168 ? 1.408 8.555 1.556 1.00 94.44 168 ILE A C 1
ATOM 1316 O O . ILE A 1 168 ? 2.138 9.021 2.436 1.00 94.44 168 ILE A O 1
ATOM 1320 N N . SER A 1 169 ? 0.490 9.308 0.957 1.00 93.50 169 SER A N 1
ATOM 1321 C CA . SER A 1 169 ? 0.274 10.711 1.286 1.00 93.50 169 SER A CA 1
ATOM 1322 C C . SER A 1 169 ? -0.149 10.899 2.748 1.00 93.50 169 SER A C 1
ATOM 1324 O O . SER A 1 169 ? -0.909 10.119 3.319 1.00 93.50 169 SER A O 1
ATOM 1326 N N . SER A 1 170 ? 0.290 12.000 3.372 1.00 94.25 170 SER A N 1
ATOM 1327 C CA . SER A 1 170 ? -0.058 12.297 4.775 1.00 94.25 170 SER A CA 1
ATOM 1328 C C . SER A 1 170 ? -1.570 12.389 5.009 1.00 94.25 170 SER A C 1
ATOM 1330 O O . SER A 1 170 ? -2.042 12.098 6.107 1.00 94.25 170 SER A O 1
ATOM 1332 N N . LYS A 1 171 ? -2.335 12.797 3.986 1.00 94.62 171 LYS A N 1
ATOM 1333 C CA . LYS A 1 171 ? -3.799 12.814 4.039 1.00 94.62 171 LYS A CA 1
ATOM 1334 C C . LYS A 1 171 ? -4.342 11.398 4.235 1.00 94.62 171 LYS A C 1
ATOM 1336 O O . LYS A 1 171 ? -5.166 11.204 5.124 1.00 94.62 171 LYS A O 1
ATOM 1341 N N . GLU A 1 172 ? -3.863 10.452 3.433 1.00 94.31 172 GLU A N 1
ATOM 1342 C CA . GLU A 1 172 ? -4.306 9.061 3.466 1.00 94.31 172 GLU A CA 1
ATOM 1343 C C . GLU A 1 172 ? -3.851 8.356 4.744 1.00 94.31 172 GLU A C 1
ATOM 1345 O O . GLU A 1 172 ? -4.672 7.804 5.473 1.00 94.31 172 GLU A O 1
ATOM 1350 N N . GLY A 1 173 ? -2.572 8.495 5.109 1.00 94.62 173 GLY A N 1
ATOM 1351 C CA . GLY A 1 173 ? -2.049 7.921 6.350 1.00 94.62 173 GLY A CA 1
ATOM 1352 C C . GLY A 1 173 ? -2.820 8.382 7.592 1.00 94.62 173 GLY A C 1
ATOM 1353 O O . GLY A 1 173 ? -3.127 7.575 8.464 1.00 94.62 173 GLY A O 1
ATOM 1354 N N . LYS A 1 174 ? -3.225 9.661 7.655 1.00 95.94 174 LYS A N 1
ATOM 1355 C CA . LYS A 1 174 ? -4.065 10.177 8.753 1.00 95.94 174 LYS A CA 1
ATOM 1356 C C . LYS A 1 174 ? -5.485 9.617 8.740 1.00 95.94 174 LYS A C 1
ATOM 1358 O O . LYS A 1 174 ? -6.053 9.410 9.809 1.00 95.94 174 LYS A O 1
ATOM 1363 N N . ALA A 1 175 ? -6.074 9.415 7.562 1.00 95.44 175 ALA A N 1
ATOM 1364 C CA . ALA A 1 175 ? -7.411 8.844 7.448 1.00 95.44 175 ALA A CA 1
ATOM 1365 C C . ALA A 1 175 ? -7.430 7.406 7.984 1.00 95.44 175 ALA A C 1
ATOM 1367 O O . ALA A 1 175 ? -8.248 7.091 8.847 1.00 95.44 175 ALA A O 1
ATOM 1368 N N . LEU A 1 176 ? -6.470 6.583 7.553 1.00 96.75 176 LEU A N 1
ATOM 1369 C CA . LEU A 1 176 ? -6.315 5.205 8.017 1.00 96.75 176 LEU A CA 1
ATOM 1370 C C . LEU A 1 176 ? -5.983 5.132 9.512 1.00 96.75 176 LEU A C 1
ATOM 1372 O O . LEU A 1 176 ? -6.593 4.346 10.235 1.00 96.75 176 LEU A O 1
ATOM 1376 N N . HIS A 1 177 ? -5.101 6.010 9.999 1.00 96.06 177 HIS A N 1
ATOM 1377 C CA . HIS A 1 177 ? -4.771 6.108 11.422 1.00 96.06 177 HIS A CA 1
ATOM 1378 C C . HIS A 1 177 ? -6.010 6.363 12.289 1.00 96.06 177 HIS A C 1
ATOM 1380 O O . HIS A 1 177 ? -6.255 5.644 13.253 1.00 96.06 177 HIS A O 1
ATOM 1386 N N . ASN A 1 178 ? -6.865 7.315 11.907 1.00 95.25 178 ASN A N 1
ATOM 1387 C CA . ASN A 1 178 ? -8.080 7.620 12.669 1.00 95.25 178 ASN A CA 1
ATOM 1388 C C . ASN A 1 178 ? -9.074 6.446 12.749 1.00 95.25 178 ASN A C 1
ATOM 1390 O O . ASN A 1 178 ? -9.898 6.413 13.660 1.00 95.25 178 ASN A O 1
ATOM 1394 N N . ILE A 1 179 ? -9.034 5.518 11.789 1.00 95.38 179 ILE A N 1
ATOM 1395 C CA . ILE A 1 179 ? -9.938 4.363 11.736 1.00 95.38 179 ILE A CA 1
ATOM 1396 C C . ILE A 1 179 ? -9.355 3.179 12.510 1.00 95.38 179 ILE A C 1
ATOM 1398 O O . ILE A 1 179 ? -10.084 2.507 13.242 1.00 95.38 179 ILE A O 1
ATOM 1402 N N . PHE A 1 180 ? -8.063 2.903 12.333 1.00 95.06 180 PHE A N 1
ATOM 1403 C CA . PHE A 1 180 ? -7.475 1.626 12.728 1.00 95.06 180 PHE A CA 1
ATOM 1404 C C . PHE A 1 180 ? -6.525 1.697 13.918 1.00 95.06 180 PHE A C 1
ATOM 1406 O O . PHE A 1 180 ? -6.289 0.649 14.509 1.00 95.06 180 PHE A O 1
ATOM 1413 N N . GLU A 1 181 ? -6.010 2.866 14.308 1.00 93.19 181 GLU A N 1
ATOM 1414 C CA . GLU A 1 181 ? -4.934 2.960 15.306 1.00 93.19 181 GLU A CA 1
ATOM 1415 C C . GLU A 1 181 ? -5.281 2.291 16.643 1.00 93.19 181 GLU A C 1
ATOM 1417 O O . GLU A 1 181 ? -4.543 1.438 17.136 1.00 93.19 181 GLU A O 1
ATOM 1422 N N . ASP A 1 182 ? -6.439 2.631 17.213 1.00 90.31 182 ASP A N 1
ATOM 1423 C CA . ASP A 1 182 ? -6.871 2.077 18.500 1.00 90.31 182 ASP A CA 1
ATOM 1424 C C . ASP A 1 182 ? -7.050 0.551 18.419 1.00 90.31 182 ASP A C 1
ATOM 1426 O O . ASP A 1 182 ? -6.588 -0.197 19.285 1.00 90.31 182 ASP A O 1
ATOM 1430 N N . ALA A 1 183 ? -7.647 0.068 17.327 1.00 89.81 183 ALA A N 1
ATOM 1431 C CA . ALA A 1 183 ? -7.828 -1.357 17.092 1.00 89.81 183 ALA A CA 1
ATOM 1432 C C . ALA A 1 183 ? -6.485 -2.076 16.900 1.00 89.81 183 ALA A C 1
ATOM 1434 O O . ALA A 1 183 ? -6.245 -3.096 17.541 1.00 89.81 183 ALA A O 1
ATOM 1435 N N . ALA A 1 184 ? -5.590 -1.534 16.077 1.00 89.44 184 ALA A N 1
ATOM 1436 C CA . ALA A 1 184 ? -4.259 -2.071 15.827 1.00 89.44 184 ALA A CA 1
ATOM 1437 C C . ALA A 1 184 ? -3.444 -2.170 17.121 1.00 89.44 184 ALA A C 1
ATOM 1439 O O . ALA A 1 184 ? -2.929 -3.241 17.448 1.00 89.44 184 ALA A O 1
ATOM 1440 N N . THR A 1 185 ? -3.416 -1.101 17.920 1.00 88.00 185 THR A N 1
ATOM 1441 C CA . THR A 1 185 ? -2.735 -1.086 19.219 1.00 88.00 185 THR A CA 1
ATOM 1442 C C . THR A 1 185 ? -3.290 -2.158 20.164 1.00 88.00 185 THR A C 1
ATOM 1444 O O . THR A 1 185 ? -2.525 -2.858 20.835 1.00 88.00 185 THR A O 1
ATOM 1447 N N . GLN A 1 186 ? -4.615 -2.335 20.223 1.00 84.69 186 GLN A N 1
ATOM 1448 C CA . GLN A 1 186 ? -5.235 -3.375 21.052 1.00 84.69 186 GLN A CA 1
ATOM 1449 C C . GLN A 1 186 ? -4.893 -4.789 20.567 1.00 84.69 186 GLN A C 1
ATOM 1451 O O . GLN A 1 186 ? -4.583 -5.666 21.379 1.00 84.69 186 GLN A O 1
ATOM 1456 N N . LEU A 1 187 ? -4.927 -5.006 19.253 1.00 80.88 187 LEU A N 1
ATOM 1457 C CA . LEU A 1 187 ? -4.646 -6.291 18.624 1.00 80.88 187 LEU A CA 1
ATOM 1458 C C . LEU A 1 187 ? -3.182 -6.710 18.820 1.00 80.88 187 LEU A C 1
ATOM 1460 O O . LEU A 1 187 ? -2.923 -7.839 19.239 1.00 80.88 187 LEU A O 1
ATOM 1464 N N . LEU A 1 188 ? -2.230 -5.795 18.617 1.00 77.12 188 LEU A N 1
ATOM 1465 C CA . LEU A 1 188 ? -0.802 -6.076 18.786 1.00 77.12 188 LEU A CA 1
ATOM 1466 C C . LEU A 1 188 ? -0.413 -6.257 20.255 1.00 77.12 188 LEU A C 1
ATOM 1468 O O . LEU A 1 188 ? 0.335 -7.180 20.582 1.00 77.12 188 LEU A O 1
ATOM 1472 N N . ARG A 1 189 ? -0.977 -5.455 21.170 1.00 73.44 189 ARG A N 1
ATOM 1473 C CA . ARG A 1 189 ? -0.767 -5.638 22.618 1.00 73.44 189 ARG A CA 1
ATOM 1474 C C . ARG A 1 189 ? -1.206 -7.030 23.081 1.00 73.44 189 ARG A C 1
ATOM 1476 O O . ARG A 1 189 ? -0.588 -7.596 23.979 1.00 73.44 189 ARG A O 1
ATOM 1483 N N . ARG A 1 190 ? -2.259 -7.585 22.475 1.00 59.91 190 ARG A N 1
ATOM 1484 C CA . ARG A 1 190 ? -2.815 -8.899 22.827 1.00 59.91 190 ARG A CA 1
ATOM 1485 C C . ARG A 1 190 ? -2.115 -10.062 22.120 1.00 59.91 190 ARG A C 1
ATOM 1487 O O . ARG A 1 190 ? -1.942 -11.113 22.730 1.00 59.91 190 ARG A O 1
ATOM 1494 N N . GLY A 1 191 ? -1.676 -9.867 20.875 1.00 53.50 191 GLY A N 1
ATOM 1495 C CA . GLY A 1 191 ? -0.862 -10.829 20.120 1.00 53.50 191 GLY A CA 1
ATOM 1496 C C . GLY A 1 191 ? 0.555 -11.013 20.681 1.00 53.50 191 GLY A C 1
ATOM 1497 O O . GLY A 1 191 ? 1.163 -12.067 20.504 1.00 53.50 191 GLY A O 1
ATOM 1498 N N . SER A 1 192 ? 1.049 -10.036 21.449 1.00 47.69 192 SER A N 1
ATOM 1499 C CA . SER A 1 192 ? 2.351 -10.078 22.136 1.00 47.69 192 SER A CA 1
ATOM 1500 C C . SER A 1 192 ? 2.456 -11.140 23.254 1.00 47.69 192 SER A C 1
ATOM 1502 O O . SER A 1 192 ? 3.512 -11.316 23.852 1.00 47.69 192 SER A O 1
ATOM 1504 N N . VAL A 1 193 ? 1.399 -11.919 23.527 1.00 36.94 193 VAL A N 1
ATOM 1505 C CA . VAL A 1 193 ? 1.464 -13.043 24.484 1.00 36.94 193 VAL A CA 1
ATOM 1506 C C . VAL A 1 193 ? 2.138 -14.295 23.886 1.00 36.94 193 VAL A C 1
ATOM 1508 O O . VAL A 1 193 ? 2.497 -15.199 24.636 1.00 36.94 193 VAL A O 1
ATOM 1511 N N . THR A 1 194 ? 2.386 -14.366 22.568 1.00 35.47 194 THR A N 1
ATOM 1512 C CA . THR A 1 194 ? 3.035 -15.548 21.952 1.00 35.47 194 THR A CA 1
ATOM 1513 C C . THR A 1 194 ? 4.196 -15.264 20.995 1.00 35.47 194 THR A C 1
ATOM 1515 O O . THR A 1 194 ? 4.640 -16.182 20.312 1.00 35.47 194 THR A O 1
ATOM 1518 N N . CYS A 1 195 ? 4.779 -14.060 20.979 1.00 36.09 195 CYS A N 1
ATOM 1519 C CA . CYS A 1 195 ? 6.115 -13.866 20.386 1.00 36.09 195 CYS A CA 1
ATOM 1520 C C . CYS A 1 195 ? 7.226 -14.274 21.369 1.00 36.09 195 CYS A C 1
ATOM 1522 O O . CYS A 1 195 ? 8.212 -13.573 21.563 1.00 36.09 195 CYS A O 1
ATOM 1524 N N . SER A 1 196 ? 7.102 -15.458 21.966 1.00 35.94 196 SER A N 1
ATOM 1525 C CA . SER A 1 196 ? 8.202 -16.169 22.617 1.00 35.94 196 SER A CA 1
ATOM 1526 C C . SER A 1 196 ? 9.095 -16.838 21.562 1.00 35.94 196 SER A C 1
ATOM 1528 O O . SER A 1 196 ? 9.267 -18.050 21.533 1.00 35.94 196 SER A O 1
ATOM 1530 N N . THR A 1 197 ? 9.665 -16.018 20.681 1.00 38.53 197 THR A N 1
ATOM 1531 C CA . THR A 1 197 ? 10.971 -16.282 20.054 1.00 38.53 197 THR A CA 1
ATOM 1532 C C . THR A 1 197 ? 11.875 -15.057 20.097 1.00 38.53 197 THR A C 1
ATOM 1534 O O . THR A 1 197 ? 13.008 -15.146 19.641 1.00 38.53 197 THR A O 1
ATOM 1537 N N . ASP A 1 198 ? 11.424 -13.936 20.670 1.00 41.03 198 ASP A N 1
ATOM 1538 C CA . ASP A 1 198 ? 12.343 -12.876 21.061 1.00 41.03 198 ASP A CA 1
ATOM 1539 C C . ASP A 1 198 ? 12.928 -13.280 22.416 1.00 41.03 198 ASP A C 1
ATOM 1541 O O . ASP A 1 198 ? 12.431 -12.937 23.493 1.00 41.03 198 ASP A O 1
ATOM 1545 N N . SER A 1 199 ? 13.925 -14.166 22.349 1.00 37.12 199 SER A N 1
ATOM 1546 C CA . SER A 1 199 ? 14.832 -14.365 23.465 1.00 37.12 199 SER A CA 1
ATOM 1547 C C . SER A 1 199 ? 15.323 -12.977 23.851 1.00 37.12 199 SER A C 1
ATOM 1549 O O . SER A 1 199 ? 15.918 -12.280 23.034 1.00 37.12 199 SER A O 1
ATOM 1551 N N . ALA A 1 200 ? 15.041 -12.554 25.084 1.00 40.56 200 ALA A N 1
ATOM 1552 C CA . ALA A 1 200 ? 15.449 -11.272 25.657 1.00 40.56 200 ALA A CA 1
ATOM 1553 C C . ALA A 1 200 ? 16.977 -11.194 25.883 1.00 40.56 200 ALA A C 1
ATOM 1555 O O . ALA A 1 200 ? 17.465 -10.641 26.870 1.00 40.56 200 ALA A O 1
ATOM 1556 N N . THR A 1 201 ? 17.737 -11.787 24.972 1.00 45.09 201 THR A N 1
ATOM 1557 C CA . THR A 1 201 ? 19.180 -11.805 24.873 1.00 45.09 201 THR A CA 1
ATOM 1558 C C . THR A 1 201 ? 19.514 -11.324 23.455 1.00 45.09 201 THR A C 1
ATOM 1560 O O . THR A 1 201 ? 19.506 -12.110 22.512 1.00 45.09 201 THR A O 1
ATOM 1563 N N . PRO A 1 202 ? 19.875 -10.041 23.262 1.00 50.22 202 PRO A N 1
ATOM 1564 C CA . PRO A 1 202 ? 20.289 -9.502 21.956 1.00 50.22 202 PRO A CA 1
ATOM 1565 C C . PRO A 1 202 ? 21.591 -10.129 21.396 1.00 50.22 202 PRO A C 1
ATOM 1567 O O . PRO A 1 202 ? 22.171 -9.616 20.444 1.00 50.22 202 PRO A O 1
ATOM 1570 N N . PHE A 1 203 ? 22.061 -11.228 21.998 1.00 44.44 203 PHE A N 1
ATOM 1571 C CA . PHE A 1 203 ? 23.281 -11.965 21.685 1.00 44.44 203 PHE A CA 1
ATOM 1572 C C . PHE A 1 203 ? 23.080 -13.489 21.598 1.00 44.44 203 PHE A C 1
ATOM 1574 O O . PHE A 1 203 ? 24.082 -14.187 21.447 1.00 44.44 203 PHE A O 1
ATOM 1581 N N . ASP A 1 204 ? 21.853 -14.030 21.688 1.00 42.12 204 ASP A N 1
ATOM 1582 C CA . ASP A 1 204 ? 21.651 -15.455 21.378 1.00 42.12 204 ASP A CA 1
ATOM 1583 C C . ASP A 1 204 ? 21.733 -15.658 19.867 1.00 42.12 204 ASP A C 1
ATOM 1585 O O . ASP A 1 204 ? 20.790 -15.488 19.100 1.00 42.12 204 ASP A O 1
ATOM 1589 N N . THR A 1 205 ? 22.956 -15.958 19.459 1.00 45.91 205 THR A N 1
ATOM 1590 C CA . THR A 1 205 ? 23.383 -16.424 18.152 1.00 45.91 205 THR A CA 1
ATOM 1591 C C . THR A 1 205 ? 22.443 -17.484 17.584 1.00 45.91 205 THR A C 1
ATOM 1593 O O . THR A 1 205 ? 22.413 -18.616 18.068 1.00 45.91 205 THR A O 1
ATOM 1596 N N . GLU A 1 206 ? 21.770 -17.143 16.484 1.00 50.38 206 GLU A N 1
ATOM 1597 C CA . GLU A 1 206 ? 21.396 -18.114 15.454 1.00 50.38 206 GLU A CA 1
ATOM 1598 C C . GLU A 1 206 ? 22.634 -18.971 15.124 1.00 50.38 206 GLU A C 1
ATOM 1600 O O . GLU A 1 206 ? 23.742 -18.421 15.019 1.00 50.38 206 GLU A O 1
ATOM 1605 N N . PRO A 1 207 ? 22.506 -20.303 14.989 1.00 43.03 207 PRO A N 1
ATOM 1606 C CA . PRO A 1 207 ? 23.639 -21.137 14.636 1.00 43.03 207 PRO A CA 1
ATOM 1607 C C . PRO A 1 207 ? 24.155 -20.672 13.277 1.00 43.03 207 PRO A C 1
ATOM 1609 O O . PRO A 1 207 ? 23.435 -20.679 12.282 1.00 43.03 207 PRO A O 1
ATOM 1612 N N . ALA A 1 208 ? 25.408 -20.225 13.261 1.00 43.34 208 ALA A N 1
ATOM 1613 C CA . ALA A 1 208 ? 26.100 -19.875 12.040 1.00 43.34 208 ALA A CA 1
ATOM 1614 C C . ALA A 1 208 ? 26.067 -21.082 11.093 1.00 43.34 208 ALA A C 1
ATOM 1616 O O . ALA A 1 208 ? 26.701 -22.107 11.368 1.00 43.34 208 ALA A O 1
ATOM 1617 N N . ASP A 1 209 ? 25.358 -20.948 9.971 1.00 38.66 209 ASP A N 1
ATOM 1618 C CA . ASP A 1 209 ? 25.603 -21.791 8.808 1.00 38.66 209 ASP A CA 1
ATOM 1619 C C . ASP A 1 209 ? 27.107 -21.722 8.527 1.00 38.66 209 ASP A C 1
ATOM 1621 O O . ASP A 1 209 ? 27.687 -20.657 8.295 1.00 38.66 209 ASP A O 1
ATOM 1625 N N . SER A 1 210 ? 27.760 -22.868 8.700 1.00 47.78 210 SER A N 1
ATOM 1626 C CA . SER A 1 210 ? 29.193 -22.994 8.970 1.00 47.78 210 SER A CA 1
ATOM 1627 C C . SER A 1 210 ? 30.099 -22.775 7.755 1.00 47.78 210 SER A C 1
ATOM 1629 O O . SER A 1 210 ? 31.143 -23.406 7.677 1.00 47.78 210 SER A O 1
ATOM 1631 N N . ASP A 1 211 ? 29.764 -21.866 6.837 1.00 45.34 211 ASP A N 1
ATOM 1632 C CA . ASP A 1 211 ? 30.521 -21.710 5.585 1.00 45.34 211 ASP A CA 1
ATOM 1633 C C . ASP A 1 211 ? 30.847 -20.268 5.164 1.00 45.34 211 ASP A C 1
ATOM 1635 O O . ASP A 1 211 ? 31.124 -20.003 3.997 1.00 45.34 211 ASP A O 1
ATOM 1639 N N . SER A 1 212 ? 30.922 -19.312 6.097 1.00 43.25 212 SER A N 1
ATOM 1640 C CA . SER A 1 212 ? 31.595 -18.039 5.783 1.00 43.25 212 SER A CA 1
ATOM 1641 C C . SER A 1 212 ? 32.161 -17.315 7.007 1.00 43.25 212 SER A C 1
ATOM 1643 O O . SER A 1 212 ? 31.759 -16.202 7.345 1.00 43.25 212 SER A O 1
ATOM 1645 N N . MET A 1 213 ? 33.168 -17.909 7.653 1.00 46.72 213 MET A N 1
ATOM 1646 C CA . MET A 1 213 ? 34.123 -17.134 8.451 1.00 46.72 213 MET A CA 1
ATOM 1647 C C . MET A 1 213 ? 35.045 -16.367 7.501 1.00 46.72 213 MET A C 1
ATOM 1649 O O . MET A 1 213 ? 36.073 -16.898 7.105 1.00 46.72 213 MET A O 1
ATOM 1653 N N . VAL A 1 214 ? 34.709 -15.120 7.167 1.00 48.62 214 VAL A N 1
ATOM 1654 C CA . VAL A 1 214 ? 35.702 -14.055 6.958 1.00 48.62 214 VAL A CA 1
ATOM 1655 C C . VAL A 1 214 ? 35.049 -12.667 7.034 1.00 48.62 214 VAL A C 1
ATOM 1657 O O . VAL A 1 214 ? 34.110 -12.358 6.310 1.00 48.62 214 VAL A O 1
ATOM 1660 N N . ASN A 1 215 ? 35.679 -11.817 7.847 1.00 38.75 215 ASN A N 1
ATOM 1661 C CA . ASN A 1 215 ? 35.632 -10.350 7.871 1.00 38.75 215 ASN A CA 1
ATOM 1662 C C . ASN A 1 215 ? 34.553 -9.662 8.724 1.00 38.75 215 ASN A C 1
ATOM 1664 O O . ASN A 1 215 ? 33.419 -9.426 8.323 1.00 38.75 215 ASN A O 1
ATOM 1668 N N . LEU A 1 216 ? 35.025 -9.206 9.888 1.00 47.53 216 LEU A N 1
ATOM 1669 C CA . LEU A 1 216 ? 34.495 -8.080 10.646 1.00 47.53 216 LEU A CA 1
ATOM 1670 C C . LEU A 1 216 ? 34.447 -6.826 9.754 1.00 47.53 216 LEU A C 1
ATOM 1672 O O . LEU A 1 216 ? 35.466 -6.180 9.518 1.00 47.53 216 LEU A O 1
ATOM 1676 N N . HIS A 1 217 ? 33.251 -6.465 9.303 1.00 49.72 217 HIS A N 1
ATOM 1677 C CA . HIS A 1 217 ? 32.898 -5.111 8.890 1.00 49.72 217 HIS A CA 1
ATOM 1678 C C . HIS A 1 217 ? 31.540 -4.793 9.538 1.00 49.72 217 HIS A C 1
ATOM 1680 O O . HIS A 1 217 ? 30.630 -5.615 9.419 1.00 49.72 217 HIS A O 1
ATOM 1686 N N . PRO A 1 218 ? 31.347 -3.646 10.219 1.00 53.19 218 PRO A N 1
ATOM 1687 C CA . PRO A 1 218 ? 30.028 -3.212 10.671 1.00 53.19 218 PRO A CA 1
ATOM 1688 C C . PRO A 1 218 ? 29.269 -2.678 9.450 1.00 53.19 218 PRO A C 1
ATOM 1690 O O . PRO A 1 218 ? 29.150 -1.476 9.233 1.00 53.19 218 PRO A O 1
ATOM 1693 N N . GLY A 1 219 ? 28.867 -3.591 8.575 1.00 50.78 219 GLY A N 1
ATOM 1694 C CA . GLY A 1 219 ? 28.090 -3.319 7.379 1.00 50.78 219 GLY A CA 1
ATOM 1695 C C . GLY A 1 219 ? 26.873 -4.220 7.416 1.00 50.78 219 GLY A C 1
ATOM 1696 O O . GLY A 1 219 ? 27.012 -5.438 7.492 1.00 50.78 219 GLY A O 1
ATOM 1697 N N . VAL A 1 220 ? 25.686 -3.623 7.407 1.00 60.44 220 VAL A N 1
ATOM 1698 C CA . VAL A 1 220 ? 24.422 -4.346 7.254 1.00 60.44 220 VAL A CA 1
ATOM 1699 C C . VAL A 1 220 ? 24.539 -5.222 6.005 1.00 60.44 220 VAL A C 1
ATOM 1701 O O . VAL A 1 220 ? 24.699 -4.707 4.899 1.00 60.44 220 VAL A O 1
ATOM 1704 N N . ASN A 1 221 ? 24.532 -6.544 6.182 1.00 79.31 221 ASN A N 1
ATOM 1705 C CA . ASN A 1 221 ? 24.554 -7.470 5.058 1.00 79.31 221 ASN A CA 1
ATOM 1706 C C . ASN A 1 221 ? 23.225 -7.322 4.301 1.00 79.31 221 ASN A C 1
ATOM 1708 O O . ASN A 1 221 ? 22.151 -7.525 4.871 1.00 79.31 221 ASN A O 1
ATOM 1712 N N . LEU A 1 222 ? 23.311 -6.925 3.031 1.00 78.38 222 LEU A N 1
ATOM 1713 C CA . LEU A 1 222 ? 22.154 -6.614 2.196 1.00 78.38 222 LEU A CA 1
ATOM 1714 C C . LEU A 1 222 ? 21.215 -7.822 2.037 1.00 78.38 222 LEU A C 1
ATOM 1716 O O . LEU A 1 222 ? 19.996 -7.658 2.025 1.00 78.38 222 LEU A O 1
ATOM 1720 N N . ASP A 1 223 ? 21.769 -9.036 2.011 1.00 79.12 223 ASP A N 1
ATOM 1721 C CA . ASP A 1 223 ? 20.978 -10.265 1.961 1.00 79.12 223 ASP A CA 1
ATOM 1722 C C . ASP A 1 223 ? 20.221 -10.500 3.276 1.00 79.12 223 ASP A C 1
ATOM 1724 O O . ASP A 1 223 ? 19.081 -10.962 3.261 1.00 79.12 223 ASP A O 1
ATOM 1728 N N . THR A 1 224 ? 20.818 -10.159 4.424 1.00 84.38 224 THR A N 1
ATOM 1729 C CA . THR A 1 224 ? 20.128 -10.207 5.724 1.00 84.38 224 THR A CA 1
ATOM 1730 C C . THR A 1 224 ? 18.969 -9.216 5.771 1.00 84.38 224 THR A C 1
ATOM 1732 O O . THR A 1 224 ? 17.885 -9.582 6.220 1.00 84.38 224 THR A O 1
ATOM 1735 N N . LEU A 1 225 ? 19.163 -7.996 5.260 1.00 82.12 225 LEU A N 1
ATOM 1736 C CA . LEU A 1 225 ? 18.103 -6.989 5.199 1.00 82.12 225 LEU A CA 1
ATOM 1737 C C . LEU A 1 225 ? 16.959 -7.425 4.275 1.00 82.12 225 LEU A C 1
ATOM 1739 O O . LEU A 1 225 ? 15.796 -7.330 4.659 1.00 82.12 225 LEU A O 1
ATOM 1743 N N . GLY A 1 226 ? 17.281 -7.964 3.097 1.00 84.31 226 GLY A N 1
ATOM 1744 C CA . GLY A 1 226 ? 16.274 -8.463 2.161 1.00 84.31 226 GLY A CA 1
ATOM 1745 C C . GLY A 1 226 ? 15.463 -9.621 2.747 1.00 84.31 226 GLY A C 1
ATOM 1746 O O . GLY A 1 226 ? 14.240 -9.645 2.631 1.00 84.31 226 GLY A O 1
ATOM 1747 N N . ARG A 1 227 ? 16.118 -10.562 3.445 1.00 87.38 227 ARG A N 1
ATOM 1748 C CA . ARG A 1 227 ? 15.426 -11.658 4.146 1.00 87.38 227 ARG A CA 1
ATOM 1749 C C . ARG A 1 227 ? 14.534 -11.158 5.282 1.00 87.38 227 ARG A C 1
ATOM 1751 O O . ARG A 1 227 ? 13.443 -11.695 5.456 1.00 87.38 227 ARG A O 1
ATOM 1758 N N . ALA A 1 228 ? 14.976 -10.153 6.040 1.00 84.62 228 ALA A N 1
ATOM 1759 C CA . ALA A 1 228 ? 14.163 -9.535 7.086 1.00 84.62 228 ALA A CA 1
ATOM 1760 C C . ALA A 1 228 ? 12.920 -8.856 6.493 1.00 84.62 228 ALA A C 1
ATOM 1762 O O . ALA A 1 228 ? 11.812 -9.126 6.950 1.00 84.62 228 ALA A O 1
ATOM 1763 N N . ASN A 1 229 ? 13.087 -8.075 5.418 1.00 86.75 229 ASN A N 1
ATOM 1764 C CA . ASN A 1 229 ? 11.974 -7.464 4.692 1.00 86.75 229 ASN A CA 1
ATOM 1765 C C . ASN A 1 229 ? 10.993 -8.532 4.189 1.00 86.75 229 ASN A C 1
ATOM 1767 O O . ASN A 1 229 ? 9.815 -8.466 4.524 1.00 86.75 229 ASN A O 1
ATOM 1771 N N . LEU A 1 230 ? 11.483 -9.580 3.510 1.00 87.38 230 LEU A N 1
ATOM 1772 C CA . LEU A 1 230 ? 10.646 -10.679 3.018 1.00 87.38 230 LEU A CA 1
ATOM 1773 C C . LEU A 1 230 ? 9.865 -11.362 4.150 1.00 87.38 230 LEU A C 1
ATOM 1775 O O . LEU A 1 230 ? 8.679 -11.649 3.997 1.00 87.38 230 LEU A O 1
ATOM 1779 N N . ARG A 1 231 ? 10.508 -11.611 5.297 1.00 87.06 231 ARG A N 1
ATOM 1780 C CA . ARG A 1 231 ? 9.861 -12.221 6.467 1.00 87.06 231 ARG A CA 1
ATOM 1781 C C . ARG A 1 231 ? 8.760 -11.327 7.034 1.00 87.06 231 ARG A C 1
ATOM 1783 O O . ARG A 1 231 ? 7.705 -11.843 7.389 1.00 87.06 231 ARG A O 1
ATOM 1790 N N . SER A 1 232 ? 9.015 -10.023 7.099 1.00 84.75 232 SER A N 1
ATOM 1791 C CA . SER A 1 232 ? 8.065 -9.022 7.580 1.00 84.75 232 SER A CA 1
ATOM 1792 C C . SER A 1 232 ? 6.826 -8.972 6.685 1.00 84.75 232 SER A C 1
ATOM 1794 O O . SER A 1 232 ? 5.707 -9.170 7.145 1.00 84.75 232 SER A O 1
ATOM 1796 N N . VAL A 1 233 ? 7.020 -8.827 5.373 1.00 85.25 233 VAL A N 1
ATOM 1797 C CA . VAL A 1 233 ? 5.920 -8.662 4.407 1.00 85.25 233 VAL A CA 1
ATOM 1798 C C . VAL A 1 233 ? 5.164 -9.954 4.104 1.00 85.25 233 VAL A C 1
ATOM 1800 O O . VAL A 1 233 ? 4.072 -9.889 3.559 1.00 85.25 233 VAL A O 1
ATOM 1803 N N . SER A 1 234 ? 5.719 -11.122 4.446 1.00 84.06 234 SER A N 1
ATOM 1804 C CA . SER A 1 234 ? 5.039 -12.418 4.280 1.00 84.06 234 SER A CA 1
ATOM 1805 C C . SER A 1 234 ? 4.200 -12.819 5.497 1.00 84.06 234 SER A C 1
ATOM 1807 O O . SER A 1 234 ? 3.433 -13.777 5.420 1.00 84.06 234 SER A O 1
ATOM 1809 N N . ARG A 1 235 ? 4.366 -12.147 6.644 1.00 75.19 235 ARG A N 1
ATOM 1810 C CA . ARG A 1 235 ? 3.719 -12.518 7.905 1.00 75.19 235 ARG A CA 1
ATOM 1811 C C . ARG A 1 235 ? 2.666 -11.476 8.276 1.00 75.19 235 ARG A C 1
ATOM 1813 O O . ARG A 1 235 ? 2.965 -10.532 8.996 1.00 75.19 235 ARG A O 1
ATOM 1820 N N . ILE A 1 236 ? 1.406 -11.693 7.896 1.00 67.12 236 ILE A N 1
ATOM 1821 C CA . ILE A 1 236 ? 0.313 -11.101 8.679 1.00 67.12 236 ILE A CA 1
ATOM 1822 C C . ILE A 1 236 ? 0.368 -11.721 10.070 1.00 67.12 236 ILE A C 1
ATOM 1824 O O . ILE A 1 236 ? 0.477 -12.941 10.216 1.00 67.12 236 ILE A O 1
ATOM 1828 N N . VAL A 1 237 ? 0.289 -10.879 11.100 1.00 61.91 237 VAL A N 1
ATOM 1829 C CA . VAL A 1 237 ? 0.037 -11.328 12.468 1.00 61.91 237 VAL A CA 1
ATOM 1830 C C . VAL A 1 237 ? -1.243 -12.165 12.446 1.00 61.91 237 VAL A C 1
ATOM 1832 O O . VAL A 1 237 ? -2.344 -11.634 12.325 1.00 61.91 237 VAL A O 1
ATOM 1835 N N . GLU A 1 238 ? -1.094 -13.486 12.530 1.00 56.34 238 GLU A N 1
ATOM 1836 C CA . GLU A 1 238 ? -2.210 -14.423 12.592 1.00 56.34 238 GLU A CA 1
ATOM 1837 C C . GLU A 1 238 ? -2.850 -14.302 13.979 1.00 56.34 238 GLU A C 1
ATOM 1839 O O . GLU A 1 238 ? -2.526 -15.010 14.934 1.00 56.34 238 GLU A O 1
ATOM 1844 N N . LEU A 1 239 ? -3.707 -13.296 14.131 1.00 56.50 239 LEU A N 1
ATOM 1845 C CA . LEU A 1 239 ? -4.446 -13.080 15.359 1.00 56.50 239 LEU A CA 1
ATOM 1846 C C . LEU A 1 239 ? -5.486 -14.183 15.496 1.00 56.50 239 LEU A C 1
ATOM 1848 O O . LEU A 1 239 ? -6.318 -14.371 14.610 1.00 56.50 239 LEU A O 1
ATOM 1852 N N . ARG A 1 240 ? -5.475 -14.880 16.640 1.00 54.28 240 ARG A N 1
ATOM 1853 C CA . ARG A 1 240 ? -6.531 -15.832 16.997 1.00 54.28 240 ARG A CA 1
ATOM 1854 C C . ARG A 1 240 ? -7.886 -15.096 16.925 1.00 54.28 240 ARG A C 1
ATOM 1856 O O . ARG A 1 240 ? -8.124 -14.221 17.765 1.00 54.28 240 ARG A O 1
ATOM 1863 N N . PRO A 1 241 ? -8.780 -15.444 15.978 1.00 54.16 241 PRO A N 1
ATOM 1864 C CA . PRO A 1 241 ? -9.973 -14.643 15.696 1.00 54.16 241 PRO A CA 1
ATOM 1865 C C . PRO A 1 241 ? -10.906 -14.510 16.906 1.00 54.16 241 PRO A C 1
ATOM 1867 O O . PRO A 1 241 ? -11.423 -13.435 17.187 1.00 54.16 241 PRO A O 1
ATOM 1870 N N . GLU A 1 242 ? -11.071 -15.587 17.671 1.00 54.59 242 GLU A N 1
ATOM 1871 C CA . GLU A 1 242 ? -12.115 -15.720 18.695 1.00 54.59 242 GLU A CA 1
ATOM 1872 C C . GLU A 1 242 ? -12.031 -14.690 19.835 1.00 54.59 242 GLU A C 1
ATOM 1874 O O . GLU A 1 242 ? -13.051 -14.177 20.289 1.00 54.59 242 GLU A O 1
ATOM 1879 N N . GLU A 1 243 ? -10.828 -14.329 20.290 1.00 56.09 243 GLU A N 1
ATOM 1880 C CA . GLU A 1 243 ? -10.675 -13.387 21.408 1.00 56.09 243 GLU A CA 1
ATOM 1881 C C . GLU A 1 243 ? -10.631 -11.928 20.933 1.00 56.09 243 GLU A C 1
ATOM 1883 O O . GLU A 1 243 ? -11.185 -11.048 21.598 1.00 56.09 243 GLU A O 1
ATOM 1888 N N . ALA A 1 244 ? -10.007 -11.668 19.778 1.00 58.53 244 ALA A N 1
ATOM 1889 C CA . ALA A 1 244 ? -9.899 -10.343 19.165 1.00 58.53 244 ALA A CA 1
ATOM 1890 C C . ALA A 1 244 ? -11.265 -9.776 18.736 1.00 58.53 244 ALA A C 1
ATOM 1892 O O . ALA A 1 244 ? -11.500 -8.573 18.833 1.00 58.53 244 ALA A O 1
ATOM 1893 N N . LEU A 1 245 ? -12.195 -10.640 18.321 1.00 63.53 245 LEU A N 1
ATOM 1894 C CA . LEU A 1 245 ? -13.526 -10.246 17.853 1.00 63.53 245 LEU A CA 1
ATOM 1895 C C . LEU A 1 245 ? -14.465 -9.754 18.975 1.00 63.53 245 LEU A C 1
ATOM 1897 O O . LEU A 1 245 ? -15.472 -9.120 18.686 1.00 63.53 245 LEU A O 1
ATOM 1901 N N . ALA A 1 246 ? -14.198 -10.008 20.256 1.00 64.88 246 ALA A N 1
ATOM 1902 C CA . ALA A 1 246 ? -15.154 -9.633 21.307 1.00 64.88 246 ALA A CA 1
ATOM 1903 C C . ALA A 1 246 ? -15.057 -8.158 21.749 1.00 64.88 246 ALA A C 1
ATOM 1905 O O . ALA A 1 246 ? -16.030 -7.607 22.258 1.00 64.88 246 ALA A O 1
ATOM 1906 N N . THR A 1 247 ? -13.897 -7.515 21.575 1.00 70.38 247 THR A N 1
ATOM 1907 C CA . THR A 1 247 ? -13.591 -6.205 22.189 1.00 70.38 247 THR A CA 1
ATOM 1908 C C . THR A 1 247 ? -13.432 -5.059 21.195 1.00 70.38 247 THR A C 1
ATOM 1910 O O . THR A 1 247 ? -13.414 -3.901 21.603 1.00 70.38 247 THR A O 1
ATOM 1913 N N . VAL A 1 248 ? -13.319 -5.355 19.900 1.00 79.81 248 VAL A N 1
ATOM 1914 C CA . VAL A 1 248 ? -13.034 -4.339 18.884 1.00 79.81 248 VAL A CA 1
ATOM 1915 C C . VAL A 1 248 ? -14.309 -3.602 18.472 1.00 79.81 248 VAL A C 1
ATOM 1917 O O . VAL A 1 248 ? -15.267 -4.200 17.969 1.00 79.81 248 VAL A O 1
ATOM 1920 N N . THR A 1 249 ? -14.298 -2.283 18.672 1.00 85.75 249 THR A N 1
ATOM 1921 C CA . THR A 1 249 ? -15.347 -1.372 18.200 1.00 85.75 249 THR A CA 1
ATOM 1922 C C . THR A 1 249 ? -15.060 -0.994 16.752 1.00 85.75 249 THR A C 1
ATOM 1924 O O . THR A 1 249 ? -13.958 -0.557 16.443 1.00 85.75 249 THR A O 1
ATOM 1927 N N . ILE A 1 250 ? -16.040 -1.169 15.863 1.00 89.56 250 ILE A N 1
ATOM 1928 C CA . ILE A 1 250 ? -15.894 -0.870 14.433 1.00 89.56 250 ILE A CA 1
ATOM 1929 C C . ILE A 1 250 ? -16.407 0.554 14.176 1.00 89.56 250 ILE A C 1
ATOM 1931 O O . ILE A 1 250 ? -17.607 0.785 14.363 1.00 89.56 250 ILE A O 1
ATOM 1935 N N . PRO A 1 251 ? -15.561 1.496 13.726 1.00 91.31 251 PRO A N 1
ATOM 1936 C CA . PRO A 1 251 ? -16.001 2.840 13.367 1.00 91.31 251 PRO A CA 1
ATOM 1937 C C . PRO A 1 251 ? -17.027 2.837 12.224 1.00 91.31 251 PRO A C 1
ATOM 1939 O O . PRO A 1 251 ? -17.005 1.977 11.340 1.00 91.31 251 PRO A O 1
ATOM 1942 N N . GLU A 1 252 ? -17.914 3.834 12.187 1.00 88.12 252 GLU A N 1
ATOM 1943 C CA . GLU A 1 252 ? -18.837 4.027 11.052 1.00 88.12 252 GLU A CA 1
ATOM 1944 C C . GLU A 1 252 ? -18.101 4.392 9.757 1.00 88.12 252 GLU A C 1
ATOM 1946 O O . GLU A 1 252 ? -18.551 4.034 8.676 1.00 88.12 252 GLU A O 1
ATOM 1951 N N . ALA A 1 253 ? -16.936 5.037 9.871 1.00 89.81 253 ALA A N 1
ATOM 1952 C CA . ALA A 1 253 ? -16.085 5.394 8.737 1.00 89.81 253 ALA A CA 1
ATOM 1953 C C . ALA A 1 253 ? -15.424 4.182 8.049 1.00 89.81 253 ALA A C 1
ATOM 1955 O O . ALA A 1 253 ? -14.873 4.331 6.960 1.00 89.81 253 ALA A O 1
ATOM 1956 N N . PHE A 1 254 ? -15.461 2.992 8.664 1.00 91.69 254 PHE A N 1
ATOM 1957 C CA . PHE A 1 254 ? -14.937 1.776 8.048 1.00 91.69 254 PHE A CA 1
ATOM 1958 C C . PHE A 1 254 ? -15.869 1.285 6.937 1.00 91.69 254 PHE A C 1
ATOM 1960 O O . PHE A 1 254 ? -17.012 0.884 7.198 1.00 91.69 254 PHE A O 1
ATOM 1967 N N . THR A 1 255 ? -15.333 1.293 5.719 1.00 89.06 255 THR A N 1
ATOM 1968 C CA . THR A 1 255 ? -15.989 0.903 4.468 1.00 89.06 255 THR A CA 1
ATOM 1969 C C . THR A 1 255 ? -15.155 -0.153 3.739 1.00 89.06 255 THR A C 1
ATOM 1971 O O . THR A 1 255 ? -14.032 -0.457 4.143 1.00 89.06 255 THR A O 1
ATOM 1974 N N . ASP A 1 256 ? -15.722 -0.736 2.689 1.00 83.19 256 ASP A N 1
ATOM 1975 C CA . ASP A 1 256 ? -15.061 -1.689 1.795 1.00 83.19 256 ASP A CA 1
ATOM 1976 C C . ASP A 1 256 ? -13.874 -1.056 1.058 1.00 83.19 256 ASP A C 1
ATOM 1978 O O . ASP A 1 256 ? -12.779 -1.611 1.072 1.00 83.19 256 ASP A O 1
ATOM 1982 N N . GLY A 1 257 ? -14.061 0.147 0.517 1.00 88.56 257 GLY A N 1
ATOM 1983 C CA . GLY A 1 257 ? -13.029 0.899 -0.200 1.00 88.56 257 GLY A CA 1
ATOM 1984 C C . GLY A 1 257 ? -12.065 1.685 0.693 1.00 88.56 257 GLY A C 1
ATOM 1985 O O . GLY A 1 257 ? -11.476 2.673 0.255 1.00 88.56 257 GLY A O 1
ATOM 1986 N N . VAL A 1 258 ? -11.918 1.308 1.971 1.00 93.25 258 VAL A N 1
ATOM 1987 C CA . VAL A 1 258 ? -11.104 2.069 2.940 1.00 93.25 258 VAL A CA 1
ATOM 1988 C C . VAL A 1 258 ? -9.633 2.172 2.526 1.00 93.25 258 VAL A C 1
ATOM 1990 O O . VAL A 1 258 ? -8.974 3.133 2.904 1.00 93.25 258 VAL A O 1
ATOM 1993 N N . PHE A 1 259 ? -9.130 1.219 1.736 1.00 94.88 259 PHE A N 1
ATOM 1994 C CA . PHE A 1 259 ? -7.750 1.208 1.254 1.00 94.88 259 PHE A CA 1
ATOM 1995 C C . PHE A 1 259 ? -7.586 1.656 -0.203 1.00 94.88 259 PHE A C 1
ATOM 1997 O O . PHE A 1 259 ? -6.445 1.798 -0.630 1.00 94.88 259 PHE A O 1
ATOM 2004 N N . ASP A 1 260 ? -8.652 1.939 -0.959 1.00 93.62 260 ASP A N 1
ATOM 2005 C CA . ASP A 1 260 ? -8.581 2.194 -2.412 1.00 93.62 260 ASP A CA 1
ATOM 2006 C C . ASP A 1 260 ? -7.606 3.325 -2.774 1.00 93.62 260 ASP A C 1
ATOM 2008 O O . ASP A 1 260 ? -6.864 3.275 -3.761 1.00 93.62 260 ASP A O 1
ATOM 2012 N N . ALA A 1 261 ? -7.599 4.385 -1.962 1.00 93.12 261 ALA A N 1
ATOM 2013 C CA . ALA A 1 261 ? -6.713 5.520 -2.165 1.00 93.12 261 ALA A CA 1
ATOM 2014 C C . ALA A 1 261 ? -5.243 5.142 -1.924 1.00 93.12 261 ALA A C 1
ATOM 2016 O O . ALA A 1 261 ? -4.395 5.484 -2.754 1.00 93.12 261 ALA A O 1
ATOM 2017 N N . ALA A 1 262 ? -4.959 4.410 -0.843 1.00 95.81 262 ALA A N 1
ATOM 2018 C CA . ALA A 1 262 ? -3.629 3.890 -0.537 1.00 95.81 262 ALA A CA 1
ATOM 2019 C C . ALA A 1 262 ? -3.167 2.861 -1.582 1.00 95.81 262 ALA A C 1
ATOM 2021 O O . ALA A 1 262 ? -2.044 2.948 -2.068 1.00 95.81 262 ALA A O 1
ATOM 2022 N N . GLU A 1 263 ? -4.041 1.940 -1.996 1.00 95.00 263 GLU A N 1
ATOM 2023 C CA . GLU A 1 263 ? -3.771 0.942 -3.033 1.00 95.00 263 GLU A CA 1
ATOM 2024 C C . GLU A 1 263 ? -3.339 1.616 -4.336 1.00 95.00 263 GLU A C 1
ATOM 2026 O O . GLU A 1 263 ? -2.305 1.267 -4.904 1.00 95.00 263 GLU A O 1
ATOM 2031 N N . ARG A 1 264 ? -4.077 2.636 -4.789 1.00 93.06 264 ARG A N 1
ATOM 2032 C CA . ARG A 1 264 ? -3.751 3.376 -6.014 1.00 93.06 264 ARG A CA 1
ATOM 2033 C C . ARG A 1 264 ? -2.406 4.102 -5.920 1.00 93.06 264 ARG A C 1
ATOM 2035 O O . ARG A 1 264 ? -1.648 4.093 -6.892 1.00 93.06 264 ARG A O 1
ATOM 2042 N N . GLU A 1 265 ? -2.107 4.739 -4.787 1.00 94.75 265 GLU A N 1
ATOM 2043 C CA . GLU A 1 265 ? -0.812 5.402 -4.566 1.00 94.75 265 GLU A CA 1
ATOM 2044 C C . GLU A 1 265 ? 0.343 4.387 -4.570 1.00 94.75 265 GLU A C 1
ATOM 2046 O O . GLU A 1 265 ? 1.352 4.597 -5.252 1.00 94.75 265 GLU A O 1
ATOM 2051 N N . THR A 1 266 ? 0.169 3.245 -3.903 1.00 95.50 266 THR A N 1
ATOM 2052 C CA . THR A 1 266 ? 1.182 2.187 -3.834 1.00 95.50 266 THR A CA 1
ATOM 2053 C C . THR A 1 266 ? 1.374 1.477 -5.174 1.00 95.50 266 THR A C 1
ATOM 2055 O O . THR A 1 266 ? 2.515 1.290 -5.595 1.00 95.50 266 THR A O 1
ATOM 2058 N N . LYS A 1 267 ? 0.302 1.155 -5.914 1.00 93.44 267 LYS A N 1
ATOM 2059 C CA . LYS A 1 267 ? 0.390 0.592 -7.277 1.00 93.44 267 LYS A CA 1
ATOM 2060 C C . LYS A 1 267 ? 1.208 1.479 -8.197 1.00 93.44 267 LYS A C 1
ATOM 2062 O O . LYS A 1 267 ? 2.072 1.004 -8.928 1.00 93.44 267 LYS A O 1
ATOM 2067 N N . TYR A 1 268 ? 0.980 2.784 -8.124 1.00 90.62 268 TYR A N 1
ATOM 2068 C CA . TYR A 1 268 ? 1.737 3.751 -8.900 1.00 90.62 268 TYR A CA 1
ATOM 2069 C C . TYR A 1 268 ? 3.227 3.789 -8.519 1.00 90.62 268 TYR A C 1
ATOM 2071 O O . TYR A 1 268 ? 4.103 3.885 -9.387 1.00 90.62 268 TYR A O 1
ATOM 2079 N N . LEU A 1 269 ? 3.539 3.683 -7.225 1.00 92.56 269 LEU A N 1
ATOM 2080 C CA . LEU A 1 269 ? 4.916 3.598 -6.745 1.00 92.56 269 LEU A CA 1
ATOM 2081 C C . LEU A 1 269 ? 5.613 2.335 -7.280 1.00 92.56 269 LEU A C 1
ATOM 2083 O O . LEU A 1 269 ? 6.710 2.434 -7.832 1.00 92.56 269 LEU A O 1
ATOM 2087 N N . VAL A 1 270 ? 4.955 1.176 -7.192 1.00 94.06 270 VAL A N 1
ATOM 2088 C CA . VAL A 1 270 ? 5.468 -0.104 -7.711 1.00 94.06 270 VAL A CA 1
ATOM 2089 C C . VAL A 1 270 ? 5.667 -0.032 -9.223 1.00 94.06 270 VAL A C 1
ATOM 2091 O O . VAL A 1 270 ? 6.740 -0.388 -9.711 1.00 94.06 270 VAL A O 1
ATOM 2094 N N . LEU A 1 271 ? 4.687 0.497 -9.960 1.00 90.94 271 LEU A N 1
ATOM 2095 C CA . LEU A 1 271 ? 4.740 0.626 -11.417 1.00 90.94 271 LEU A CA 1
ATOM 2096 C C . LEU A 1 271 ? 5.920 1.482 -11.891 1.00 90.94 271 LEU A C 1
ATOM 2098 O O . LEU A 1 271 ? 6.527 1.188 -12.917 1.00 90.94 271 LEU A O 1
ATOM 2102 N N . THR A 1 272 ? 6.248 2.547 -11.158 1.00 87.62 272 THR A N 1
ATOM 2103 C CA . THR A 1 272 ? 7.315 3.476 -11.560 1.00 87.62 272 THR A CA 1
ATOM 2104 C C . THR A 1 272 ? 8.702 3.070 -11.067 1.00 87.62 272 THR A C 1
ATOM 2106 O O . THR A 1 272 ? 9.686 3.417 -11.721 1.00 87.62 272 THR A O 1
ATOM 2109 N N . ASN A 1 273 ? 8.805 2.339 -9.951 1.00 91.12 273 ASN A N 1
ATOM 2110 C CA . ASN A 1 273 ? 10.090 2.060 -9.300 1.00 91.12 273 ASN A CA 1
ATOM 2111 C C . ASN A 1 273 ? 10.535 0.594 -9.372 1.00 91.12 273 ASN A C 1
ATOM 2113 O O . ASN A 1 273 ? 11.728 0.345 -9.555 1.00 91.12 273 ASN A O 1
ATOM 2117 N N . THR A 1 274 ? 9.613 -0.355 -9.213 1.00 93.00 274 THR A N 1
ATOM 2118 C CA . THR A 1 274 ? 9.919 -1.784 -9.011 1.00 93.00 274 THR A CA 1
ATOM 2119 C C . THR A 1 274 ? 9.626 -2.589 -10.263 1.00 93.00 274 THR A C 1
ATOM 2121 O O . THR A 1 274 ? 10.476 -3.335 -10.744 1.00 93.00 274 THR A O 1
ATOM 2124 N N . TRP A 1 275 ? 8.450 -2.370 -10.849 1.00 92.81 275 TRP A N 1
ATOM 2125 C CA . TRP A 1 275 ? 7.983 -3.073 -12.034 1.00 92.81 275 TRP A CA 1
ATOM 2126 C C . TRP A 1 275 ? 8.956 -2.994 -13.221 1.00 92.81 275 TRP A C 1
ATOM 2128 O O . TRP A 1 275 ? 9.291 -4.047 -13.764 1.00 92.81 275 TRP A O 1
ATOM 2138 N N . PRO A 1 276 ? 9.538 -1.825 -13.573 1.00 90.00 276 PRO A N 1
ATOM 2139 C CA . PRO A 1 276 ? 10.478 -1.751 -14.684 1.00 90.00 276 PRO A CA 1
ATOM 2140 C C . PRO A 1 276 ? 11.764 -2.539 -14.434 1.00 90.00 276 PRO A C 1
ATOM 2142 O O . PRO A 1 276 ? 12.437 -2.900 -15.387 1.00 90.00 276 PRO A O 1
ATOM 2145 N N . LYS A 1 277 ? 12.138 -2.790 -13.176 1.00 91.38 277 LYS A N 1
ATOM 2146 C CA . LYS A 1 277 ? 13.331 -3.576 -12.830 1.00 91.38 277 LYS A CA 1
ATOM 2147 C C . LYS A 1 277 ? 13.046 -5.074 -12.794 1.00 91.38 277 LYS A C 1
ATOM 2149 O O . LYS A 1 277 ? 13.970 -5.855 -12.949 1.00 91.38 277 LYS A O 1
ATOM 2154 N N . PHE A 1 278 ? 11.795 -5.457 -12.557 1.00 90.12 278 PHE A N 1
ATOM 2155 C CA . PHE A 1 278 ? 11.375 -6.854 -12.542 1.00 90.12 278 PHE A CA 1
ATOM 2156 C C . PHE A 1 278 ? 11.259 -7.433 -13.959 1.00 90.12 278 PHE A C 1
ATOM 2158 O O . PHE A 1 278 ? 11.609 -8.587 -14.180 1.00 90.12 278 PHE A O 1
ATOM 2165 N N . VAL A 1 279 ? 10.786 -6.630 -14.921 1.00 87.19 279 VAL A N 1
ATOM 2166 C CA . VAL A 1 279 ? 10.550 -7.078 -16.308 1.00 87.19 279 VAL A CA 1
ATOM 2167 C C . VAL A 1 279 ? 11.728 -6.869 -17.269 1.00 87.19 279 VAL A C 1
ATOM 2169 O O . VAL A 1 279 ? 11.650 -7.321 -18.411 1.00 87.19 279 VAL A O 1
ATOM 2172 N N . ASN A 1 280 ? 12.788 -6.166 -16.849 1.00 77.81 280 ASN A N 1
ATOM 2173 C CA . ASN A 1 280 ? 14.002 -5.921 -17.649 1.00 77.81 280 ASN A CA 1
ATOM 2174 C C . ASN A 1 280 ? 15.142 -6.855 -17.243 1.00 77.81 280 ASN A C 1
ATOM 2176 O O . ASN A 1 280 ? 15.880 -7.282 -18.160 1.00 77.81 280 ASN A O 1
#

Secondary structure (DSSP, 8-state):
-HHHHHHHHHHHHHHHHHHHHHHHHHHHHHHHHHHHHHHHHHHHHTTT--------------------------------HHHHHHHHTSHHHHHHHHHH-HHHHHHHIIIIIS-HHHHHHHHHHHHS--TTTTS---HHHHHHHHHHHHHHHHHHT-TTT-SS-----HHHHHHHHHHHHHHHHHHHHHHTTS-TT--S-TT------TT----------HHHHHHHHHHHHH------HHHHTTTPPPPTT--GGGGHHHHHHHHHHHHHHTHHHH--